Protein AF-0000000079727795 (afdb_homodimer)

Secondary structure (DSSP, 8-state):
--------HHHHHHHHHHHHHHHHHIIIIITHHHHHHHHT--TTPPPPHHHHHHHHHHHHHHHHHHHHHHHHHHHHT-GGGGTSSPPPPHHHHHHHHHHHHIIIIIHHHHHHHHHTT---HHHHHHHHHHHHHHHHHHHHHHHH---/--------HHHHHHHHHHHHHHHHHIIIIITHHHHHHHHT--TTPPPPHHHHHHHHHHHHHHHHHHHHHHHHHHHHT-GGGGTSSPPPPHHHHHHHHHHHHIIIIIHHHHHHHHHTT---HHHHHHHHHHHHHHHHHHHHHHHH---

pLDDT: mean 94.28, std 6.29, range [55.09, 98.81]

Radius of gyration: 19.55 Å; Cα contacts (8 Å, |Δi|>4): 426; chains: 2; bounding box: 43×54×40 Å

Solvent-accessible surface area (backbone atoms only — not comparable to full-atom values): 14904 Å² total; per-residue (Å²): 87,78,66,62,78,66,84,33,65,66,28,35,49,50,24,28,50,48,39,53,52,50,45,51,44,44,58,39,85,73,39,20,66,62,50,37,56,69,70,65,50,62,90,78,64,73,84,54,64,69,56,48,51,53,26,48,51,47,47,51,54,24,34,40,35,28,32,55,45,48,47,53,55,37,42,53,73,33,20,52,26,64,71,64,40,68,64,71,67,43,60,59,43,6,46,50,47,22,50,46,47,33,56,19,52,50,48,27,53,49,43,42,40,38,48,74,67,68,44,53,68,67,50,46,52,54,52,51,51,4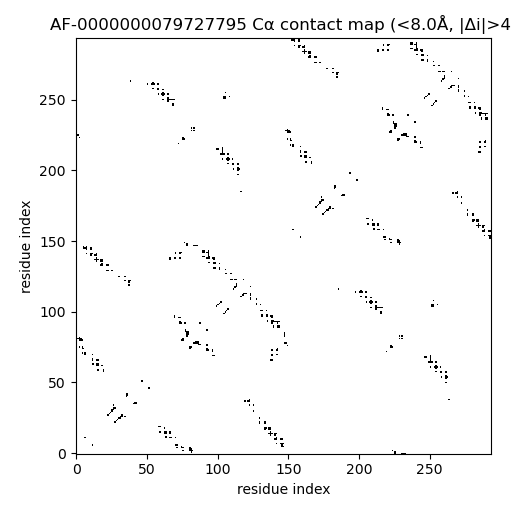8,53,44,54,39,35,34,53,27,24,38,42,36,37,65,43,46,110,87,77,66,61,77,65,80,33,65,65,27,34,49,48,22,28,51,48,38,52,52,50,47,52,45,44,57,39,85,72,38,19,66,62,49,37,56,71,70,64,50,61,89,78,63,72,85,52,66,70,57,49,51,52,26,48,50,48,48,51,54,22,35,41,36,27,33,54,42,47,46,52,54,35,41,53,73,31,19,52,26,63,71,62,39,69,64,72,66,43,59,58,42,6,46,50,46,22,49,47,48,32,56,19,51,48,48,28,54,49,43,43,40,39,47,74,67,67,44,53,69,66,52,45,52,54,52,52,50,49,52,45,55,38,34,35,54,27,23,38,41,36,36,67,44,45,110

Organism: NCBI:txid2484979

InterPro domains:
  IPR013879 Protein of unknown function DUF1761 [PF08570] (10-142)

Nearest PDB structures (foldseek):
  7l16-assembly1_A  TM=2.846E-01  e=4.272E+00  Salmonella enterica subsp. enterica serovar Typhimurium str. LT2
  7q83-assembly2_D  TM=3.013E-01  e=7.905E+00  Saccharomyces cerevisiae S288C
  8fed-assembly1_K  TM=3.492E-01  e=8.758E+00  Mycolicibacterium smegmatis MC2 155
  7l16-assembly1_A  TM=2.795E-01  e=2.340E+00  Salmonella enterica subsp. enterica serovar Typhimurium str. LT2
  8fed-assembly1_K  TM=4.245E-01  e=6.506E+00  Mycolicibacterium smegmatis MC2 155

Sequence (294 aa):
MQPEIHLNYLAILAGVLSNVAIGFLWYGPLFGKMWAAEMGFPQDMKPDQKQMMKSLALMVIGSFLTAYVLAHSVDSWRPSSWKVGADQPSWTYGFFAALFTWIGFYVPLLFGSVSWEGKSWKLFFINAAYYFVSLQAMGMILAHWRAMQPEIHLNYLAILAGVLSNVAIGFLWYGPLFGKMWAAEMGFPQDMKPDQKQMMKSLALMVIGSFLTAYVLAHSVDSWRPSSWKVGADQPSWTYGFFAALFTWIGFYVPLLFGSVSWEGKSWKLFFINAAYYFVSLQAMGMILAHWRA

Structure (mmCIF, N/CA/C/O backbone):
data_AF-0000000079727795-model_v1
#
loop_
_entity.id
_entity.type
_entity.pdbx_description
1 polymer 'DUF1761 domain-containing protein'
#
loop_
_atom_site.group_PDB
_atom_site.id
_atom_site.type_symbol
_atom_site.label_atom_id
_atom_site.label_alt_id
_atom_site.label_comp_id
_atom_site.label_asym_id
_atom_site.label_entity_id
_atom_site.label_seq_id
_atom_site.pdbx_PDB_ins_code
_atom_site.Cartn_x
_atom_site.Cartn_y
_atom_site.Cartn_z
_atom_site.occupancy
_atom_site.B_iso_or_equiv
_atom_site.auth_seq_id
_atom_site.auth_comp_id
_atom_site.auth_asym_id
_atom_site.auth_atom_id
_atom_site.pdbx_PDB_model_num
ATOM 1 N N . MET A 1 1 ? 4.578 20.969 17.016 1 79.75 1 MET A N 1
ATOM 2 C CA . MET A 1 1 ? 3.234 20.531 17.375 1 79.75 1 MET A CA 1
ATOM 3 C C . MET A 1 1 ? 2.836 19.281 16.609 1 79.75 1 MET A C 1
ATOM 5 O O . MET A 1 1 ? 3.324 19.047 15.5 1 79.75 1 MET A O 1
ATOM 9 N N . GLN A 1 2 ? 2.018 18.359 17.266 1 83.12 2 GLN A N 1
ATOM 10 C CA . GLN A 1 2 ? 1.5 17.156 16.609 1 83.12 2 GLN A CA 1
ATOM 11 C C . GLN A 1 2 ? 0.033 17.344 16.234 1 83.12 2 GLN A C 1
ATOM 13 O O . GLN A 1 2 ? -0.713 18.047 16.906 1 83.12 2 GLN A O 1
ATOM 18 N N . PRO A 1 3 ? -0.295 16.797 15.055 1 89.5 3 PRO A N 1
ATOM 19 C CA . PRO A 1 3 ? -1.707 16.875 14.672 1 89.5 3 PRO A CA 1
ATOM 20 C C . PRO A 1 3 ? -2.625 16.141 15.633 1 89.5 3 PRO A C 1
ATOM 22 O O . PRO A 1 3 ? -2.242 15.094 16.188 1 89.5 3 PRO A O 1
ATOM 25 N N . GLU A 1 4 ? -3.822 16.609 15.836 1 89.44 4 GLU A N 1
ATOM 26 C CA . GLU A 1 4 ? -4.844 15.898 16.609 1 89.44 4 GLU A CA 1
ATOM 27 C C . GLU A 1 4 ? -5.602 14.906 15.727 1 89.44 4 GLU A C 1
ATOM 29 O O . GLU A 1 4 ? -6.406 15.305 14.883 1 89.44 4 GLU A O 1
ATOM 34 N N . ILE A 1 5 ? -5.324 13.617 15.883 1 88.94 5 ILE A N 1
ATOM 35 C CA . ILE A 1 5 ? -5.953 12.57 15.086 1 88.94 5 ILE A CA 1
ATOM 36 C C . ILE A 1 5 ? -7.207 12.062 15.797 1 88.94 5 ILE A C 1
ATOM 38 O O . ILE A 1 5 ? -7.137 11.602 16.938 1 88.94 5 ILE A O 1
ATOM 42 N N . HIS A 1 6 ? -8.336 12.203 15.141 1 86.56 6 HIS A N 1
ATOM 43 C CA . HIS A 1 6 ? -9.617 11.711 15.641 1 86.56 6 HIS A CA 1
ATOM 44 C C . HIS A 1 6 ? -9.992 10.383 14.977 1 86.56 6 HIS A C 1
ATOM 46 O O . HIS A 1 6 ? -10.469 10.375 13.844 1 86.56 6 HIS A O 1
ATOM 52 N N . LEU A 1 7 ? -9.75 9.359 15.688 1 90.31 7 LEU A N 1
ATOM 53 C CA . LEU A 1 7 ? -10.109 8.047 15.156 1 90.31 7 LEU A CA 1
ATOM 54 C C . LEU A 1 7 ? -11.516 7.648 15.594 1 90.31 7 LEU A C 1
ATOM 56 O O . LEU A 1 7 ? -11.797 7.582 16.797 1 90.31 7 LEU A O 1
ATOM 60 N N . ASN A 1 8 ? -12.383 7.473 14.656 1 95 8 ASN A N 1
ATOM 61 C CA . ASN A 1 8 ? -13.703 6.906 14.875 1 95 8 ASN A CA 1
ATOM 62 C C . ASN A 1 8 ? -13.734 5.414 14.562 1 95 8 ASN A C 1
ATOM 64 O O . ASN A 1 8 ? -13.789 5.016 13.398 1 95 8 ASN A O 1
ATOM 68 N N . TYR A 1 9 ? -13.82 4.648 15.555 1 95.94 9 TYR A N 1
ATOM 69 C CA . TYR A 1 9 ? -13.695 3.203 15.398 1 95.94 9 TYR A CA 1
ATOM 70 C C . TYR A 1 9 ? -14.938 2.627 14.719 1 95.94 9 TYR A C 1
ATOM 72 O O . TYR A 1 9 ? -14.859 1.579 14.07 1 95.94 9 TYR A O 1
ATOM 80 N N . LEU A 1 10 ? -16.016 3.34 14.844 1 96.88 10 LEU A N 1
ATOM 81 C CA . LEU A 1 10 ? -17.188 2.914 14.102 1 96.88 10 LEU A CA 1
ATOM 82 C C . LEU A 1 10 ? -16.984 3.102 12.602 1 96.88 10 LEU A C 1
ATOM 84 O O . LEU A 1 10 ? -17.422 2.268 11.797 1 96.88 10 LEU A O 1
ATOM 88 N N . ALA A 1 11 ? -16.391 4.242 12.25 1 97.31 11 ALA A N 1
ATOM 89 C CA . ALA A 1 11 ? -16.078 4.48 10.844 1 97.31 11 ALA A CA 1
ATOM 90 C C . ALA A 1 11 ? -15.086 3.451 10.32 1 97.31 11 ALA A C 1
ATOM 92 O O . ALA A 1 11 ? -15.211 2.975 9.188 1 97.31 11 ALA A O 1
ATOM 93 N N . ILE A 1 12 ? -14.125 3.113 11.156 1 98.12 12 ILE A N 1
ATOM 94 C CA . ILE A 1 12 ? -13.141 2.111 10.781 1 98.12 12 ILE A CA 1
ATOM 95 C C . ILE A 1 12 ? -13.828 0.765 10.562 1 98.12 12 ILE A C 1
ATOM 97 O O . ILE A 1 12 ? -13.594 0.101 9.555 1 98.12 12 ILE A O 1
ATOM 101 N N . LEU A 1 13 ? -14.711 0.391 11.469 1 98.19 13 LEU A N 1
ATOM 102 C CA . LEU A 1 13 ? -15.438 -0.864 11.336 1 98.19 13 LEU A CA 1
ATOM 103 C C . LEU A 1 13 ? -16.312 -0.854 10.094 1 98.19 13 LEU A C 1
ATOM 105 O O . LEU A 1 13 ? -16.422 -1.863 9.391 1 98.19 13 LEU A O 1
ATOM 109 N N . ALA A 1 14 ? -16.938 0.253 9.867 1 98.44 14 ALA A N 1
ATOM 110 C CA . ALA A 1 14 ? -17.75 0.382 8.656 1 98.44 14 ALA A CA 1
ATOM 111 C C . ALA A 1 14 ? -16.906 0.224 7.402 1 98.44 14 ALA A C 1
ATOM 113 O O . ALA A 1 14 ? -17.359 -0.347 6.406 1 98.44 14 ALA A O 1
ATOM 114 N N . GLY A 1 15 ? -15.68 0.822 7.461 1 98.31 15 GLY A N 1
ATOM 115 C CA . GLY A 1 15 ? -14.75 0.631 6.355 1 98.31 15 GLY A CA 1
ATOM 116 C C . GLY A 1 15 ? -14.398 -0.824 6.117 1 98.31 15 GLY A C 1
ATOM 117 O O . GLY A 1 15 ? -14.383 -1.287 4.977 1 98.31 15 GLY A O 1
ATOM 118 N N . VAL A 1 16 ? -14.156 -1.521 7.195 1 98.38 16 VAL A N 1
ATOM 119 C CA . VAL A 1 16 ? -13.836 -2.945 7.117 1 98.38 16 VAL A CA 1
ATOM 120 C C . VAL A 1 16 ? -15.016 -3.701 6.504 1 98.38 16 VAL A C 1
ATOM 122 O O . VAL A 1 16 ? -14.828 -4.5 5.582 1 98.38 16 VAL A O 1
ATOM 125 N N . LEU A 1 17 ? -16.203 -3.434 6.973 1 98.31 17 LEU A N 1
ATOM 126 C CA . LEU A 1 17 ? -17.391 -4.102 6.477 1 98.31 17 LEU A CA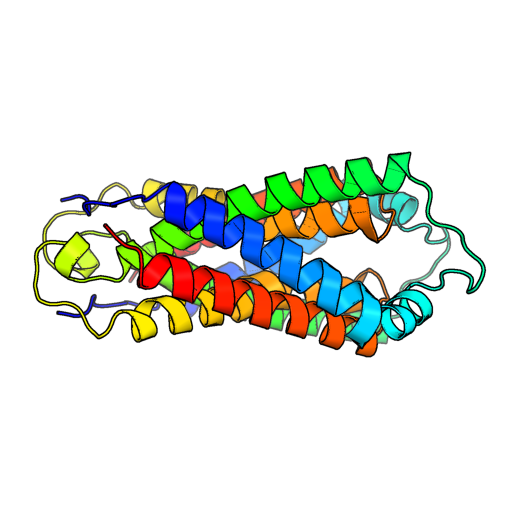 1
ATOM 127 C C . LEU A 1 17 ? -17.609 -3.797 5 1 98.31 17 LEU A C 1
ATOM 129 O O . LEU A 1 17 ? -18.078 -4.66 4.246 1 98.31 17 LEU A O 1
ATOM 133 N N . SER A 1 18 ? -17.375 -2.586 4.641 1 98.44 18 SER A N 1
ATOM 134 C CA . SER A 1 18 ? -17.516 -2.234 3.23 1 98.44 18 SER A CA 1
ATOM 135 C C . SER A 1 18 ? -16.562 -3.047 2.363 1 98.44 18 SER A C 1
ATOM 137 O O . SER A 1 18 ? -16.906 -3.465 1.261 1 98.44 18 SER A O 1
ATOM 139 N N . ASN A 1 19 ? -15.336 -3.182 2.857 1 98.06 19 ASN A N 1
ATOM 140 C CA . ASN A 1 19 ? -14.367 -3.98 2.117 1 98.06 19 ASN A CA 1
ATOM 141 C C . ASN A 1 19 ? -14.836 -5.426 1.956 1 98.06 19 ASN A C 1
ATOM 143 O O . ASN A 1 19 ? -14.688 -6.016 0.884 1 98.06 19 ASN A O 1
ATOM 147 N N . VAL A 1 20 ? -15.383 -6.004 2.979 1 96.75 20 VAL A N 1
ATOM 148 C CA . VAL A 1 20 ? -15.883 -7.375 2.947 1 96.75 20 VAL A CA 1
ATOM 149 C C . VAL A 1 20 ? -17.047 -7.48 1.954 1 96.75 20 VAL A C 1
ATOM 151 O O . VAL A 1 20 ? -17.062 -8.375 1.105 1 96.75 20 VAL A O 1
ATOM 154 N N . ALA A 1 21 ? -17.922 -6.582 2.027 1 98.25 21 ALA A N 1
ATOM 155 C CA . ALA A 1 21 ? -19.078 -6.57 1.137 1 98.25 21 ALA A CA 1
ATOM 156 C C . ALA A 1 21 ? -18.641 -6.43 -0.32 1 98.25 21 ALA A C 1
ATOM 158 O O . ALA A 1 21 ? -19.109 -7.172 -1.187 1 98.25 21 ALA A O 1
ATOM 159 N N . ILE A 1 22 ? -17.781 -5.516 -0.607 1 98.56 22 ILE A N 1
ATOM 160 C CA . ILE A 1 22 ? -17.297 -5.289 -1.967 1 98.56 22 ILE A CA 1
ATOM 161 C C . ILE A 1 22 ? -16.516 -6.512 -2.449 1 98.56 22 ILE A C 1
ATOM 163 O O . ILE A 1 22 ? -16.625 -6.898 -3.617 1 98.56 22 ILE A O 1
ATOM 167 N N . GLY A 1 23 ? -15.766 -7.102 -1.545 1 97.12 23 GLY A N 1
ATOM 168 C CA . GLY A 1 23 ? -15.062 -8.32 -1.897 1 97.12 23 GLY A CA 1
ATOM 169 C C . GLY A 1 23 ? -15.992 -9.445 -2.32 1 97.12 23 GLY A C 1
ATOM 170 O O . GLY A 1 23 ? -15.75 -10.109 -3.328 1 97.12 23 GLY A O 1
ATOM 171 N N . PHE A 1 24 ? -17.016 -9.633 -1.577 1 95.56 24 PHE A N 1
ATOM 172 C CA . PHE A 1 24 ? -18 -10.664 -1.879 1 95.56 24 PHE A CA 1
ATOM 173 C C . PHE A 1 24 ? -18.656 -10.414 -3.234 1 95.56 24 PHE A C 1
ATOM 175 O O . PHE A 1 24 ? -18.828 -11.344 -4.031 1 95.56 24 PHE A O 1
ATOM 182 N N . LEU A 1 25 ? -18.969 -9.242 -3.5 1 97.94 25 LEU A N 1
ATOM 183 C CA . LEU A 1 25 ? -19.641 -8.906 -4.758 1 97.94 25 LEU A CA 1
ATOM 184 C C . LEU A 1 25 ? -18.656 -8.984 -5.926 1 97.94 25 LEU A C 1
ATOM 186 O O . LEU A 1 25 ? -19 -9.5 -6.988 1 97.94 25 LEU A O 1
ATOM 190 N N . TRP A 1 26 ? -17.469 -8.523 -5.742 1 97.81 26 TRP A N 1
ATOM 191 C CA . TRP A 1 26 ? -16.469 -8.422 -6.801 1 97.81 26 TRP A CA 1
ATOM 192 C C . TRP A 1 26 ? -15.969 -9.797 -7.215 1 97.81 26 TRP A C 1
ATOM 194 O O . TRP A 1 26 ? -15.93 -10.117 -8.406 1 97.81 26 TRP A O 1
ATOM 204 N N . TYR A 1 27 ? -15.656 -10.625 -6.254 1 95 27 TYR A N 1
ATOM 205 C CA . TYR A 1 27 ? -15.047 -11.922 -6.527 1 95 27 TYR A CA 1
ATOM 206 C C . TYR A 1 27 ? -16.094 -13.039 -6.469 1 95 27 TYR A C 1
ATOM 208 O O . TYR A 1 27 ? -15.742 -14.219 -6.465 1 95 27 TYR A O 1
ATOM 216 N N . GLY A 1 28 ? -17.297 -12.648 -6.316 1 94.31 28 GLY A N 1
ATOM 217 C CA . GLY A 1 28 ? -18.422 -13.555 -6.461 1 94.31 28 GLY A CA 1
ATOM 218 C C . GLY A 1 28 ? -19.172 -13.367 -7.77 1 94.31 28 GLY A C 1
ATOM 219 O O . GLY A 1 28 ? -18.656 -13.719 -8.836 1 94.31 28 GLY A O 1
ATOM 220 N N . PRO A 1 29 ? -20.25 -12.68 -7.73 1 96.25 29 PRO A N 1
ATOM 221 C CA . PRO A 1 29 ? -21.125 -12.609 -8.906 1 96.25 29 PRO A CA 1
ATOM 222 C C . PRO A 1 29 ? -20.547 -11.75 -10.023 1 96.25 29 PRO A C 1
ATOM 224 O O . PRO A 1 29 ? -20.859 -11.969 -11.195 1 96.25 29 PRO A O 1
ATOM 227 N N . LEU A 1 30 ? -19.734 -10.781 -9.812 1 97.31 30 LEU A N 1
ATOM 228 C CA . LEU A 1 30 ? -19.312 -9.844 -10.852 1 97.31 30 LEU A CA 1
ATOM 229 C C . LEU A 1 30 ? -18.109 -10.398 -11.617 1 97.31 30 LEU A C 1
ATOM 231 O O . LEU A 1 30 ? -18.172 -10.539 -12.844 1 97.31 30 LEU A O 1
ATOM 235 N N . PHE A 1 31 ? -17 -10.742 -10.859 1 97.31 31 PHE A N 1
ATOM 236 C CA . PHE A 1 31 ? -15.758 -11.109 -11.555 1 97.31 31 PHE A CA 1
ATOM 237 C C . PHE A 1 31 ? -15.195 -12.406 -11 1 97.31 31 PHE A C 1
ATOM 239 O O . PHE A 1 31 ? -14.055 -12.766 -11.273 1 97.31 31 PHE A O 1
ATOM 246 N N . GLY A 1 32 ? -15.977 -13.094 -10.258 1 93.88 32 GLY A N 1
ATOM 247 C CA . GLY A 1 32 ? -15.516 -14.32 -9.617 1 93.88 32 GLY A CA 1
ATOM 248 C C . GLY A 1 32 ? -15.062 -15.375 -10.609 1 93.88 32 GLY A C 1
ATOM 249 O O . GLY A 1 32 ? -13.984 -15.961 -10.445 1 93.88 32 GLY A O 1
ATOM 250 N N . LYS A 1 33 ? -15.836 -15.609 -11.57 1 93.69 33 LYS A N 1
ATOM 251 C CA . LYS A 1 33 ? -15.516 -16.625 -12.578 1 93.69 33 LYS A CA 1
ATOM 252 C C . LYS A 1 33 ? -14.266 -16.25 -13.359 1 93.69 33 LYS A C 1
ATOM 254 O O . LYS A 1 33 ? -13.391 -17.078 -13.586 1 93.69 33 LYS A O 1
ATOM 259 N N . MET A 1 34 ? -14.195 -15.023 -13.758 1 95.38 34 MET A N 1
ATOM 260 C CA . MET A 1 34 ? -13.023 -14.539 -14.492 1 95.38 34 MET A CA 1
ATOM 261 C C . MET A 1 34 ? -11.766 -14.641 -13.641 1 95.38 34 MET A C 1
ATOM 263 O O . MET A 1 34 ? -10.711 -15.055 -14.133 1 95.38 34 MET A O 1
ATOM 267 N N . TRP A 1 35 ? -11.852 -14.281 -12.438 1 95.38 35 TRP A N 1
ATOM 268 C CA . TRP A 1 35 ? -10.742 -14.352 -11.5 1 95.38 35 TRP A CA 1
ATOM 269 C C . TRP A 1 35 ? -10.273 -15.789 -11.312 1 95.38 35 TRP A C 1
ATOM 271 O O . TRP A 1 35 ? -9.078 -16.078 -11.375 1 95.38 35 TRP A O 1
ATOM 281 N N . ALA A 1 36 ? -11.219 -16.672 -11.109 1 93.31 36 ALA A N 1
ATOM 282 C CA . ALA A 1 36 ? -10.898 -18.078 -10.906 1 93.31 36 ALA A CA 1
ATOM 283 C C . ALA A 1 36 ? -10.195 -18.656 -12.133 1 93.31 36 ALA A C 1
ATOM 285 O O . ALA A 1 36 ? -9.258 -19.453 -12.008 1 93.31 36 ALA A O 1
ATOM 286 N N . ALA A 1 37 ? -10.695 -18.297 -13.25 1 94.06 37 ALA A N 1
ATOM 287 C CA . ALA A 1 37 ? -10.086 -18.766 -14.492 1 94.06 37 ALA A CA 1
ATOM 288 C C . ALA A 1 37 ? -8.633 -18.312 -14.609 1 94.06 37 ALA A C 1
ATOM 290 O O . ALA A 1 37 ? -7.758 -19.094 -14.984 1 94.06 37 ALA A O 1
ATOM 291 N N . GLU A 1 38 ? -8.375 -17.062 -14.234 1 94.25 38 GLU A N 1
ATOM 292 C CA . GLU A 1 38 ? -7.023 -16.516 -14.305 1 94.25 38 GLU A CA 1
ATOM 293 C C . GLU A 1 38 ? -6.117 -17.156 -13.25 1 94.25 38 GLU A C 1
ATOM 295 O O . GLU A 1 38 ? -4.902 -17.25 -13.445 1 94.25 38 GLU A O 1
ATOM 300 N N . MET A 1 39 ? -6.684 -17.641 -12.164 1 92.31 39 MET A N 1
ATOM 301 C CA . MET A 1 39 ? -5.922 -18.281 -11.094 1 92.31 39 MET A CA 1
ATOM 302 C C . MET A 1 39 ? -5.625 -19.734 -11.43 1 92.31 39 MET A C 1
ATOM 304 O O . MET A 1 39 ? -4.836 -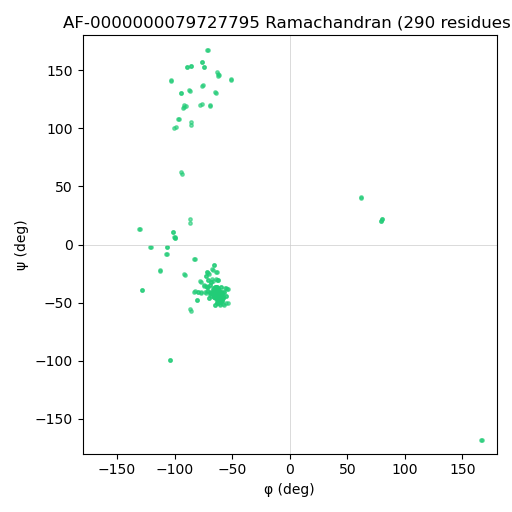20.391 -10.75 1 92.31 39 MET A O 1
ATOM 308 N N . GLY A 1 40 ? -6.316 -20.203 -12.469 1 90.44 40 GLY A N 1
ATOM 309 C CA . GLY A 1 40 ? -6.129 -21.578 -12.891 1 90.44 40 GLY A CA 1
ATOM 310 C C . GLY A 1 40 ? -6.883 -22.578 -12.023 1 90.44 40 GLY A C 1
ATOM 311 O O . GLY A 1 40 ? -6.496 -23.75 -11.938 1 90.44 40 GLY A O 1
ATOM 312 N N . PHE A 1 41 ? -7.863 -22.109 -11.336 1 87.75 41 PHE A N 1
ATOM 313 C CA . PHE A 1 41 ? -8.672 -23.016 -10.516 1 87.75 41 PHE A CA 1
ATOM 314 C C . PHE A 1 41 ? -9.625 -23.828 -11.391 1 87.75 41 PHE A C 1
ATOM 316 O O . PHE A 1 41 ? -10.188 -23.312 -12.352 1 87.75 41 PHE A O 1
ATOM 323 N N . PRO A 1 42 ? -9.648 -25.031 -11.039 1 84.81 42 PRO A N 1
ATOM 324 C CA . PRO A 1 42 ? -10.617 -25.828 -11.797 1 84.81 42 PRO A CA 1
ATOM 325 C C . PRO A 1 42 ? -12.055 -25.344 -11.625 1 84.81 42 PRO A C 1
ATOM 327 O O . PRO A 1 42 ? -12.422 -24.859 -10.555 1 84.81 42 PRO A O 1
ATOM 330 N N . GLN A 1 43 ? -12.828 -25.469 -12.703 1 77.5 43 GLN A N 1
ATOM 331 C CA . GLN A 1 43 ? -14.195 -24.984 -12.711 1 77.5 43 GLN A CA 1
ATOM 332 C C . GLN A 1 43 ? -15.055 -25.734 -11.703 1 77.5 43 GLN A C 1
ATOM 334 O O . GLN A 1 43 ? -16.016 -25.188 -11.156 1 77.5 43 GLN A O 1
ATOM 339 N N . ASP A 1 44 ? -14.656 -26.844 -11.398 1 78.5 44 ASP A N 1
ATOM 340 C CA . ASP A 1 44 ? -15.461 -27.688 -10.516 1 78.5 44 ASP A CA 1
ATOM 341 C C . ASP A 1 44 ? -14.914 -27.672 -9.094 1 78.5 44 ASP A C 1
ATOM 343 O O . ASP A 1 44 ? -15.367 -28.438 -8.242 1 78.5 44 ASP A O 1
ATOM 347 N N . MET A 1 45 ? -14.078 -26.844 -8.898 1 73.88 45 MET A N 1
ATOM 348 C CA . MET A 1 45 ? -13.5 -26.797 -7.562 1 73.88 45 MET A CA 1
ATOM 349 C C . MET A 1 45 ? -14.516 -26.297 -6.543 1 73.88 45 MET A C 1
ATOM 351 O O . MET A 1 45 ? -15.227 -25.328 -6.793 1 73.88 45 MET A O 1
ATOM 355 N N . LYS A 1 46 ? -14.797 -27.172 -5.555 1 73.25 46 LYS A N 1
ATOM 356 C CA . LYS A 1 46 ? -15.68 -26.781 -4.465 1 73.25 46 LYS A CA 1
ATOM 357 C C . LYS A 1 46 ? -14.906 -26.078 -3.348 1 73.25 46 LYS A C 1
ATOM 359 O O . LYS A 1 46 ? -13.844 -26.547 -2.941 1 73.25 46 LYS A O 1
ATOM 364 N N . PRO A 1 47 ? -15.508 -24.984 -2.99 1 73.38 47 PRO A N 1
ATOM 365 C CA . PRO A 1 47 ? -14.828 -24.234 -1.929 1 73.38 47 PRO A CA 1
ATOM 366 C C . PRO A 1 47 ? -14.766 -25.016 -0.614 1 73.38 47 PRO A C 1
ATOM 368 O O . PRO A 1 47 ? -15.734 -25.672 -0.23 1 73.38 47 PRO A O 1
ATOM 371 N N . ASP A 1 48 ? -13.57 -25.094 -0.03 1 83.12 48 ASP A N 1
ATOM 372 C CA . ASP A 1 48 ? -13.391 -25.641 1.315 1 83.12 48 ASP A CA 1
ATOM 373 C C . ASP A 1 48 ? -13.812 -24.609 2.373 1 83.12 48 ASP A C 1
ATOM 375 O O . ASP A 1 48 ? -13.234 -23.531 2.459 1 83.12 48 ASP A O 1
ATOM 379 N N . GLN A 1 49 ? -14.781 -24.984 3.16 1 84.75 49 GLN A N 1
ATOM 380 C CA . GLN A 1 49 ? -15.367 -24.047 4.113 1 84.75 49 GLN A CA 1
ATOM 381 C C . GLN A 1 49 ? -14.32 -23.562 5.121 1 84.75 49 GLN A C 1
ATOM 383 O O . GLN A 1 49 ? -14.297 -22.391 5.48 1 84.75 49 GLN A O 1
ATOM 388 N N . LYS A 1 50 ? -13.602 -24.453 5.645 1 89.38 50 LYS A N 1
ATOM 389 C CA . LYS A 1 50 ? -12.578 -24.094 6.617 1 89.38 50 LYS A CA 1
ATOM 390 C C . LYS A 1 50 ? -11.578 -23.109 6.02 1 89.38 50 LYS A C 1
ATOM 392 O O . LYS A 1 50 ? -11.211 -22.125 6.664 1 89.38 50 LYS A O 1
ATOM 397 N N . GLN A 1 51 ? -11.156 -23.391 4.836 1 87.25 51 GLN A N 1
ATOM 398 C CA . GLN A 1 51 ? -10.227 -22.516 4.152 1 87.25 51 GLN A CA 1
ATOM 399 C C . GLN A 1 51 ? -10.852 -21.141 3.9 1 87.25 51 GLN A C 1
ATOM 401 O O . GLN A 1 51 ? -10.188 -20.109 4.035 1 87.25 51 GLN A O 1
ATOM 406 N N . MET A 1 52 ? -12.094 -21.172 3.584 1 89 52 MET A N 1
ATOM 407 C CA . MET A 1 52 ? -12.797 -19.922 3.309 1 89 52 MET A CA 1
ATOM 408 C C . MET A 1 52 ? -12.891 -19.062 4.562 1 89 52 MET A C 1
ATOM 410 O O . MET A 1 52 ? -12.68 -17.844 4.504 1 89 52 MET A O 1
ATOM 414 N N . MET A 1 53 ? -13.203 -19.672 5.676 1 91.88 53 MET A N 1
ATO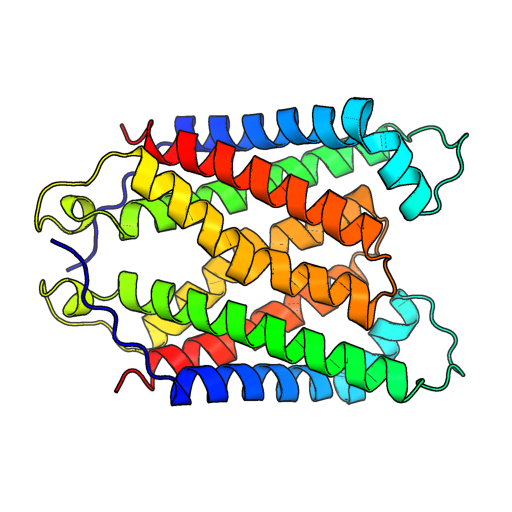M 415 C CA . MET A 1 53 ? -13.312 -18.922 6.93 1 91.88 53 MET A CA 1
ATOM 416 C C . MET A 1 53 ? -11.961 -18.328 7.32 1 91.88 53 MET A C 1
ATOM 418 O O . MET A 1 53 ? -11.906 -17.188 7.809 1 91.88 53 MET A O 1
ATOM 422 N N . LYS A 1 54 ? -10.961 -19.078 7.152 1 92.75 54 LYS A N 1
ATOM 423 C CA . LYS A 1 54 ? -9.617 -18.562 7.43 1 92.75 54 LYS A CA 1
ATOM 424 C C . LYS A 1 54 ? -9.289 -17.375 6.535 1 92.75 54 LYS A C 1
ATOM 426 O O . LYS A 1 54 ? -8.703 -16.391 6.996 1 92.75 54 LYS A O 1
ATOM 431 N N . SER A 1 55 ? -9.648 -17.562 5.273 1 93.75 55 SER A N 1
ATOM 432 C CA . SER A 1 55 ? -9.398 -16.484 4.32 1 93.75 55 SER A CA 1
ATOM 433 C C . SER A 1 55 ? -10.172 -15.219 4.691 1 93.75 55 SER A C 1
ATOM 435 O O . SER A 1 55 ? -9.633 -14.109 4.617 1 93.75 55 SER A O 1
ATOM 437 N N . LEU A 1 56 ? -11.383 -15.43 5.164 1 94.06 56 LEU A N 1
ATOM 438 C CA . LEU A 1 56 ? -12.203 -14.297 5.582 1 94.06 56 LEU A CA 1
ATOM 439 C C . LEU A 1 56 ? -11.609 -13.617 6.809 1 94.06 56 LEU A C 1
ATOM 441 O O . LEU A 1 56 ? -11.586 -12.391 6.895 1 94.06 56 LEU A O 1
ATOM 445 N N . ALA A 1 57 ? -11.156 -14.352 7.684 1 96.56 57 ALA A N 1
ATOM 446 C CA . ALA A 1 57 ? -10.555 -13.797 8.891 1 96.56 57 ALA A CA 1
ATOM 447 C C . ALA A 1 57 ? -9.344 -12.93 8.555 1 96.56 57 ALA A C 1
ATOM 449 O O . ALA A 1 57 ? -9.203 -11.82 9.07 1 96.56 57 ALA A O 1
ATOM 450 N N . LEU A 1 58 ? -8.484 -13.43 7.715 1 97.19 58 LEU A N 1
ATOM 451 C CA . LEU A 1 58 ? -7.301 -12.68 7.309 1 97.19 58 LEU A CA 1
ATOM 452 C C . LEU A 1 58 ? -7.695 -11.414 6.559 1 97.19 58 LEU A C 1
ATOM 454 O O . LEU A 1 58 ? -7.039 -10.375 6.699 1 97.19 58 LEU A O 1
ATOM 458 N N . MET A 1 59 ? -8.703 -11.594 5.797 1 96.81 59 MET A N 1
ATOM 459 C CA . MET A 1 59 ? -9.203 -10.438 5.066 1 96.81 59 MET A CA 1
ATOM 460 C C . MET A 1 59 ? -9.695 -9.359 6.031 1 96.81 59 MET A C 1
ATOM 462 O O . MET A 1 59 ? -9.414 -8.172 5.836 1 96.81 59 MET A O 1
ATOM 466 N N . VAL A 1 60 ? -10.391 -9.75 7.02 1 98 60 VAL A N 1
ATOM 467 C CA . VAL A 1 60 ? -10.93 -8.805 8 1 98 60 VAL A CA 1
ATOM 468 C C . VAL A 1 60 ? -9.781 -8.148 8.766 1 98 60 VAL A C 1
ATOM 470 O O . VAL A 1 60 ? -9.766 -6.934 8.953 1 98 60 VAL A O 1
ATOM 473 N N . ILE A 1 61 ? -8.844 -8.93 9.18 1 98.5 61 ILE A N 1
ATOM 474 C CA . ILE A 1 61 ? -7.684 -8.398 9.883 1 98.5 61 ILE A CA 1
ATOM 475 C C . ILE A 1 61 ? -6.945 -7.406 8.984 1 98.5 61 ILE A C 1
ATOM 477 O O . ILE A 1 61 ? -6.613 -6.297 9.414 1 98.5 61 ILE A O 1
ATOM 481 N N . GLY A 1 62 ? -6.703 -7.812 7.777 1 98.56 62 GLY A N 1
ATOM 482 C CA . GLY A 1 62 ? -6.035 -6.934 6.832 1 98.56 62 GLY A CA 1
ATOM 483 C C . GLY A 1 62 ? -6.797 -5.645 6.574 1 98.56 62 GLY A C 1
ATOM 484 O O . GLY A 1 62 ? -6.199 -4.57 6.5 1 98.56 62 GLY A O 1
ATOM 485 N N . SER A 1 63 ? -8.07 -5.773 6.426 1 98.5 63 SER A N 1
ATOM 486 C CA . SER A 1 63 ? -8.898 -4.602 6.168 1 98.5 63 SER A CA 1
ATOM 487 C C . SER A 1 63 ? -8.891 -3.646 7.359 1 98.5 63 SER A C 1
ATOM 489 O O . SER A 1 63 ? -8.961 -2.428 7.184 1 98.5 63 SER A O 1
ATOM 491 N N . PHE A 1 64 ? -8.859 -4.168 8.516 1 98.69 64 PHE A N 1
ATOM 492 C CA . PHE A 1 64 ? -8.773 -3.324 9.695 1 98.69 64 PHE A CA 1
ATOM 493 C C . PHE A 1 64 ? -7.477 -2.525 9.695 1 98.69 64 PHE A C 1
ATOM 495 O O . PHE A 1 64 ? -7.48 -1.325 9.977 1 98.69 64 PHE A O 1
ATOM 502 N N . LEU A 1 65 ? -6.387 -3.223 9.461 1 98.75 65 LEU A N 1
ATOM 503 C CA . LEU A 1 65 ? -5.102 -2.539 9.391 1 98.75 65 LEU A CA 1
ATOM 504 C C . LEU A 1 65 ? -5.141 -1.425 8.352 1 98.75 65 LEU A C 1
ATOM 506 O O . LEU A 1 65 ? -4.691 -0.306 8.617 1 98.75 65 LEU A O 1
ATOM 510 N N . THR A 1 66 ? -5.703 -1.729 7.203 1 98.81 66 THR A N 1
ATOM 511 C CA . THR A 1 66 ? -5.801 -0.751 6.125 1 98.81 66 THR A CA 1
ATOM 512 C C . THR A 1 66 ? -6.66 0.437 6.547 1 98.81 66 THR A C 1
ATOM 514 O O . THR A 1 66 ? -6.262 1.591 6.375 1 98.81 66 THR A O 1
ATOM 517 N N . ALA A 1 67 ? -7.762 0.155 7.113 1 98.62 67 ALA A N 1
ATOM 518 C CA . ALA A 1 67 ? -8.664 1.221 7.535 1 98.62 67 ALA A CA 1
ATOM 519 C C . ALA A 1 67 ? -8.023 2.094 8.609 1 98.62 67 ALA A C 1
ATOM 521 O O . ALA A 1 67 ? -8.172 3.318 8.594 1 98.62 67 ALA A O 1
ATOM 522 N N . TYR A 1 68 ? -7.355 1.452 9.508 1 98.06 68 TYR A N 1
ATOM 523 C CA . TYR A 1 68 ? -6.711 2.156 10.609 1 98.06 68 TYR A CA 1
ATOM 524 C C . TYR A 1 68 ? -5.664 3.135 10.094 1 98.06 68 TYR A C 1
ATOM 526 O O . TYR A 1 68 ? -5.656 4.309 10.477 1 98.06 68 TYR A O 1
ATOM 534 N N . VAL A 1 69 ? -4.84 2.682 9.266 1 98 69 VAL A N 1
ATOM 535 C CA . VAL A 1 69 ? -3.764 3.514 8.734 1 98 69 VAL A CA 1
ATOM 536 C C . VAL A 1 69 ? -4.34 4.559 7.781 1 98 69 VAL A C 1
ATOM 538 O O . VAL A 1 69 ? -3.898 5.711 7.773 1 98 69 VAL A O 1
ATOM 541 N N . LEU A 1 70 ? -5.297 4.188 6.98 1 98 70 LEU A N 1
ATOM 542 C CA . LEU A 1 70 ? -5.914 5.117 6.043 1 98 70 LEU A CA 1
ATOM 543 C C . LEU A 1 70 ? -6.605 6.254 6.785 1 98 70 LEU A C 1
ATOM 545 O O . LEU A 1 70 ? -6.566 7.406 6.34 1 98 70 LEU A O 1
ATOM 549 N N . ALA A 1 71 ? -7.227 5.965 7.891 1 97.31 71 ALA A N 1
ATOM 550 C CA . ALA A 1 71 ? -7.859 6.996 8.711 1 97.31 71 ALA A CA 1
ATOM 551 C C . ALA A 1 71 ? -6.844 8.039 9.156 1 97.31 71 ALA A C 1
ATOM 553 O O . ALA A 1 71 ? -7.117 9.242 9.117 1 97.31 71 ALA A O 1
ATOM 554 N N . HIS A 1 72 ? -5.688 7.531 9.531 1 95.62 72 HIS A N 1
ATOM 555 C CA . HIS A 1 72 ? -4.625 8.445 9.938 1 95.62 72 HIS A CA 1
ATOM 556 C C . HIS A 1 72 ? -4.145 9.289 8.766 1 95.62 72 HIS A C 1
ATOM 558 O O . HIS A 1 72 ? -3.875 10.484 8.922 1 95.62 72 HIS A O 1
ATOM 564 N N . SER A 1 73 ? -4.059 8.695 7.656 1 94.62 73 SER A N 1
ATOM 565 C CA . SER A 1 73 ? -3.625 9.406 6.453 1 94.62 73 SER A CA 1
ATOM 566 C C . SER A 1 73 ? -4.625 10.484 6.062 1 94.62 73 SER A C 1
ATOM 568 O O . SER A 1 73 ? -4.238 11.609 5.727 1 94.62 73 SER A O 1
ATOM 570 N N . VAL A 1 74 ? -5.863 10.172 6.133 1 95.19 74 VAL A N 1
ATOM 571 C CA . VAL A 1 74 ? -6.922 11.117 5.785 1 95.19 74 VAL A CA 1
ATOM 572 C C . VAL A 1 74 ? -6.875 12.32 6.719 1 95.19 74 VAL A C 1
ATOM 574 O O . VAL A 1 74 ? -6.941 13.469 6.27 1 95.19 74 VAL A O 1
ATOM 577 N N . ASP A 1 75 ? -6.656 12.133 7.953 1 93.62 75 ASP A N 1
ATOM 578 C CA . ASP A 1 75 ? -6.699 13.203 8.938 1 93.62 75 ASP A CA 1
ATOM 579 C C . ASP A 1 75 ? -5.434 14.055 8.875 1 93.62 75 ASP A C 1
ATOM 581 O O . ASP A 1 75 ? -5.477 15.266 9.125 1 93.62 75 ASP A O 1
ATOM 585 N N . SER A 1 76 ? -4.348 13.438 8.531 1 92.25 76 SER A N 1
ATOM 586 C CA . SER A 1 76 ? -3.088 14.172 8.516 1 92.25 76 SER A CA 1
ATOM 587 C C . SER A 1 76 ? -3.094 15.258 7.441 1 92.25 76 SER A C 1
ATOM 589 O O . SER A 1 76 ? -2.299 16.203 7.496 1 92.25 76 SER A O 1
ATOM 591 N N . TRP A 1 77 ? -3.977 15.18 6.508 1 93.44 77 TRP A N 1
ATOM 592 C CA . TRP A 1 77 ? -4.008 16.141 5.406 1 93.44 77 TRP A CA 1
ATOM 593 C C . TRP A 1 77 ? -5.078 17.203 5.637 1 93.44 77 TRP A C 1
ATOM 595 O O . TRP A 1 77 ? -5.316 18.047 4.773 1 93.44 77 TRP A O 1
ATOM 605 N N . ARG A 1 78 ? -5.676 17.188 6.766 1 93.75 78 ARG A N 1
ATOM 606 C CA . ARG A 1 78 ? -6.707 18.156 7.105 1 93.75 78 ARG A CA 1
ATOM 607 C C . ARG A 1 78 ? -6.113 19.328 7.875 1 93.75 78 ARG A C 1
ATOM 609 O O . ARG A 1 78 ? -5.496 19.156 8.922 1 93.75 78 ARG A O 1
ATOM 616 N N . PRO A 1 79 ? -6.41 20.531 7.457 1 94.62 79 PRO A N 1
ATOM 617 C CA . PRO A 1 79 ? -5.945 21.703 8.211 1 94.62 79 PRO A CA 1
ATOM 618 C C . PRO A 1 79 ? -6.465 21.719 9.648 1 94.62 79 PRO A C 1
ATOM 620 O O . PRO A 1 79 ? -5.742 22.125 10.555 1 94.62 79 PRO A O 1
ATOM 623 N N . SER A 1 80 ? -7.656 21.281 9.828 1 93.19 80 SER A N 1
ATOM 624 C CA . SER A 1 80 ? -8.258 21.312 11.156 1 93.19 80 SER A CA 1
ATOM 625 C C . SER A 1 80 ? -7.492 20.406 12.117 1 93.19 80 SER A C 1
ATOM 627 O O . SER A 1 80 ? -7.438 20.656 13.32 1 93.19 80 SER A O 1
ATOM 629 N N . SER A 1 81 ? -6.883 19.328 11.609 1 93.56 81 SER A N 1
ATOM 630 C CA . SER A 1 81 ? -6.098 18.422 12.445 1 93.56 81 SER A CA 1
ATOM 631 C C . SER A 1 81 ? -4.836 19.109 12.961 1 93.56 81 SER A C 1
ATOM 633 O O . SER A 1 81 ? -4.277 18.703 13.984 1 93.56 81 SER A O 1
ATOM 635 N N . TRP A 1 82 ? -4.395 20.203 12.266 1 93.88 82 TRP A N 1
ATOM 636 C CA . TRP A 1 82 ? -3.193 20.953 12.617 1 93.88 82 TRP A CA 1
ATOM 637 C C . TRP A 1 82 ? -3.553 22.297 13.25 1 93.88 82 TRP A C 1
ATOM 639 O O . TRP A 1 82 ? -2.672 23.109 13.539 1 93.88 82 TRP A O 1
ATOM 649 N N . LYS A 1 83 ? -4.898 22.578 13.328 1 93 83 LYS A N 1
ATOM 650 C CA . LYS A 1 83 ? -5.43 23.797 13.93 1 93 83 LYS A CA 1
ATOM 651 C C . LYS A 1 83 ? -4.953 25.031 13.164 1 93 83 LYS A C 1
ATOM 653 O O . LYS A 1 83 ? -4.582 26.031 13.773 1 93 83 LYS A O 1
ATOM 658 N N . VAL A 1 84 ? -4.93 24.938 11.859 1 93.38 84 VAL A N 1
ATOM 659 C CA . VAL A 1 84 ? -4.371 26.047 11.102 1 93.38 84 VAL A CA 1
ATOM 660 C C . VAL A 1 84 ? -5.422 26.594 10.141 1 93.38 84 VAL A C 1
ATOM 662 O O . VAL A 1 84 ? -5.164 27.547 9.406 1 93.38 84 VAL A O 1
ATOM 665 N N . GLY A 1 85 ? -6.574 25.969 10.125 1 91.31 85 GLY A N 1
ATOM 666 C CA . GLY A 1 85 ? -7.578 26.516 9.219 1 91.31 85 GLY A CA 1
ATOM 667 C C . GLY A 1 85 ? -8.758 25.578 9.016 1 91.31 85 GLY A C 1
ATOM 668 O O . GLY A 1 85 ? -8.883 24.562 9.711 1 91.31 85 GLY A O 1
ATOM 669 N N . ALA A 1 86 ? -9.547 25.969 7.996 1 93.19 86 ALA A N 1
ATOM 670 C CA . ALA A 1 86 ? -10.766 25.219 7.684 1 93.19 86 ALA A CA 1
ATOM 671 C C . ALA A 1 86 ? -10.477 24.094 6.688 1 93.19 86 ALA A C 1
ATOM 673 O O . ALA A 1 86 ? -9.609 24.234 5.824 1 93.19 86 ALA A O 1
ATOM 674 N N . ASP A 1 87 ? -11.297 23.109 6.793 1 93.69 87 ASP A N 1
ATOM 675 C CA . ASP A 1 87 ? -11.141 21.953 5.918 1 93.69 87 ASP A CA 1
ATOM 676 C C . ASP A 1 87 ? -11.852 22.172 4.586 1 93.69 87 ASP A C 1
ATOM 678 O O . ASP A 1 87 ? -12.82 22.922 4.512 1 93.69 87 ASP 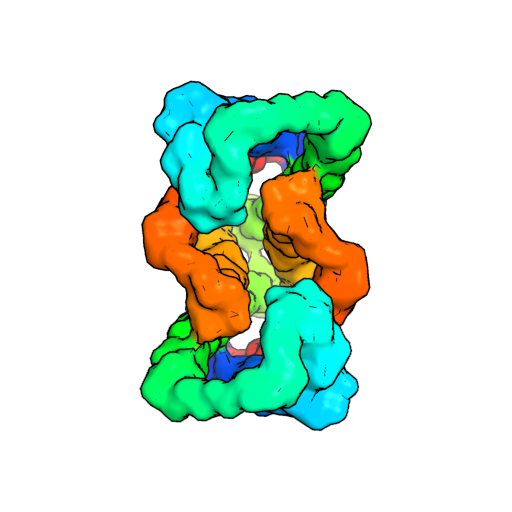A O 1
ATOM 682 N N . GLN A 1 88 ? -11.305 21.438 3.547 1 94.19 88 GLN A N 1
ATOM 683 C CA . GLN A 1 88 ? -12.078 21.203 2.33 1 94.19 88 GLN A CA 1
ATOM 684 C C . GLN A 1 88 ? -13.211 20.219 2.584 1 94.19 88 GLN A C 1
ATOM 686 O O . GLN A 1 88 ? -13.289 19.609 3.654 1 94.19 88 GLN A O 1
ATOM 691 N N . PRO A 1 89 ? -14.109 20.188 1.548 1 95.5 89 PRO A N 1
ATOM 692 C CA . PRO A 1 89 ? -15.133 19.156 1.701 1 95.5 89 PRO A CA 1
ATOM 693 C C . PRO A 1 89 ? -14.531 17.781 1.997 1 95.5 89 PRO A C 1
ATOM 695 O O . PRO A 1 89 ? -13.484 17.422 1.447 1 95.5 89 PRO A O 1
ATOM 698 N N . SER A 1 90 ? -15.242 17.062 2.857 1 94.56 90 SER A N 1
ATOM 699 C CA . SER A 1 90 ? -14.727 15.805 3.373 1 94.56 90 SER A CA 1
ATOM 700 C C . SER A 1 90 ? -14.383 14.844 2.24 1 94.56 90 SER A C 1
ATOM 702 O O . SER A 1 90 ? -13.398 14.102 2.322 1 94.56 90 SER A O 1
ATOM 704 N N . TRP A 1 91 ? -15.195 14.867 1.222 1 94.81 91 TRP A N 1
ATOM 705 C CA . TRP A 1 91 ? -15.008 13.891 0.159 1 94.81 91 TRP A CA 1
ATOM 706 C C . TRP A 1 91 ? -13.648 14.062 -0.512 1 94.81 91 TRP A C 1
ATOM 708 O O . TRP A 1 91 ? -13.07 13.094 -1.016 1 94.81 91 TRP A O 1
ATOM 718 N N . THR A 1 92 ? -13.125 15.242 -0.571 1 96.5 92 THR A N 1
ATOM 719 C CA . THR A 1 92 ? -11.836 15.5 -1.197 1 96.5 92 THR A CA 1
ATOM 720 C C . THR A 1 92 ? -10.727 14.727 -0.492 1 96.5 92 THR A C 1
ATOM 722 O O . THR A 1 92 ? -9.867 14.125 -1.145 1 96.5 92 THR A O 1
ATOM 725 N N . TYR A 1 93 ? -10.789 14.727 0.837 1 96.12 93 TYR A N 1
ATOM 726 C CA . TYR A 1 93 ? -9.75 14.055 1.606 1 96.12 93 TYR A CA 1
ATOM 727 C C . TYR A 1 93 ? -9.844 12.539 1.439 1 96.12 93 TYR A C 1
ATOM 729 O O . TYR A 1 93 ? -8.82 11.859 1.301 1 96.12 93 TYR A O 1
ATOM 737 N N . GLY A 1 94 ? -11.062 12.047 1.445 1 97.06 94 GLY A N 1
ATOM 738 C CA . GLY A 1 94 ? -11.242 10.617 1.252 1 97.06 94 GLY A CA 1
ATOM 739 C C . GLY A 1 94 ? -10.828 10.141 -0.129 1 97.06 94 GLY A C 1
ATOM 740 O O . GLY A 1 94 ? -10.125 9.141 -0.262 1 97.06 94 GLY A O 1
ATOM 741 N N . PHE A 1 95 ? -11.219 10.852 -1.133 1 97.94 95 PHE A N 1
ATOM 742 C CA . PHE A 1 95 ? -10.953 10.461 -2.512 1 97.94 95 PHE A CA 1
ATOM 743 C C . PHE A 1 95 ? -9.453 10.43 -2.785 1 97.94 95 PHE A C 1
ATOM 745 O O . PHE A 1 95 ? -8.93 9.438 -3.307 1 97.94 95 PHE A O 1
ATOM 752 N N . PHE A 1 96 ? -8.75 11.445 -2.463 1 97.56 96 PHE A N 1
ATOM 753 C CA . PHE A 1 96 ? -7.34 11.539 -2.812 1 97.56 96 PHE A CA 1
ATOM 754 C C . PHE A 1 96 ? -6.496 10.625 -1.938 1 97.56 96 PHE A C 1
ATOM 756 O O . PHE A 1 96 ? -5.484 10.078 -2.391 1 97.56 96 PHE A O 1
ATOM 763 N N . ALA A 1 97 ? -6.883 10.469 -0.658 1 97.31 97 ALA A N 1
ATOM 764 C CA . ALA A 1 97 ? -6.172 9.508 0.176 1 97.31 97 ALA A CA 1
ATOM 765 C C . ALA A 1 97 ? -6.227 8.109 -0.432 1 97.31 97 ALA A C 1
ATOM 767 O O . ALA A 1 97 ? -5.211 7.41 -0.5 1 97.31 97 ALA A O 1
ATOM 768 N N . ALA A 1 98 ? -7.371 7.738 -0.84 1 98.38 98 ALA A N 1
ATOM 769 C CA . ALA A 1 98 ? -7.551 6.426 -1.452 1 98.38 98 ALA A CA 1
ATOM 770 C C . ALA A 1 98 ? -6.793 6.328 -2.773 1 98.38 98 ALA A C 1
ATOM 772 O O . ALA A 1 98 ? -6.125 5.324 -3.041 1 98.38 98 ALA A O 1
ATOM 773 N N . LEU A 1 99 ? -6.875 7.344 -3.613 1 98.56 99 LEU A N 1
ATOM 774 C CA . LEU A 1 99 ? -6.234 7.348 -4.922 1 98.56 99 LEU A CA 1
ATOM 775 C C . LEU A 1 99 ? -4.719 7.211 -4.785 1 98.56 99 LEU A C 1
ATOM 777 O O . LEU A 1 99 ? -4.109 6.355 -5.438 1 98.56 99 LEU A O 1
ATOM 781 N N . PHE A 1 100 ? -4.133 7.98 -3.953 1 98.25 100 PHE A N 1
ATOM 782 C CA . PHE A 1 100 ? -2.678 7.977 -3.832 1 98.25 100 PHE A CA 1
ATOM 783 C C . PHE A 1 100 ? -2.195 6.711 -3.137 1 98.25 100 PHE A C 1
ATOM 785 O O . PHE A 1 100 ? -1.129 6.184 -3.463 1 98.25 100 PHE A O 1
ATOM 792 N N . THR A 1 101 ? -2.982 6.242 -2.156 1 98.62 101 THR A N 1
ATOM 793 C CA . THR A 1 101 ? -2.654 4.949 -1.562 1 98.62 101 THR A CA 1
ATOM 794 C C . THR A 1 101 ? -2.658 3.852 -2.621 1 98.62 101 THR A C 1
ATOM 796 O O . THR A 1 101 ? -1.755 3.014 -2.656 1 98.62 101 THR A O 1
ATOM 799 N N . TRP A 1 102 ? -3.623 3.945 -3.424 1 98.81 102 TRP A N 1
ATOM 800 C CA . TRP A 1 102 ? -3.779 2.951 -4.48 1 98.81 102 TRP A CA 1
ATOM 801 C C . TRP A 1 102 ? -2.613 3.014 -5.461 1 98.81 102 TRP A C 1
ATOM 803 O O . TRP A 1 102 ? -1.949 2.006 -5.711 1 98.81 102 TRP A O 1
ATOM 813 N N . ILE A 1 103 ? -2.293 4.148 -6 1 98.56 103 ILE A N 1
ATOM 814 C CA . ILE A 1 103 ? -1.277 4.293 -7.039 1 98.56 103 ILE A CA 1
ATOM 815 C C . ILE A 1 103 ? 0.109 4.07 -6.438 1 98.56 103 ILE A C 1
ATOM 817 O O . ILE A 1 103 ? 1.003 3.537 -7.102 1 98.56 103 ILE A O 1
ATOM 821 N N . GLY A 1 104 ? 0.288 4.379 -5.23 1 98.56 104 GLY A N 1
ATOM 822 C CA . GLY A 1 104 ? 1.618 4.383 -4.645 1 98.56 104 GLY A CA 1
ATOM 823 C C . GLY A 1 104 ? 1.992 3.057 -4.004 1 98.56 104 GLY A C 1
ATOM 824 O O . GLY A 1 104 ? 3.176 2.736 -3.877 1 98.56 104 GLY A O 1
ATOM 825 N N . PHE A 1 105 ? 1.004 2.34 -3.607 1 98.62 105 PHE A N 1
ATOM 826 C CA . PHE A 1 105 ? 1.37 1.193 -2.783 1 98.62 105 PHE A CA 1
ATOM 827 C C . PHE A 1 105 ? 0.739 -0.084 -3.322 1 98.62 105 PHE A C 1
ATOM 829 O O . PHE A 1 105 ? 1.399 -1.122 -3.404 1 98.62 105 PHE A O 1
ATOM 836 N N . TYR A 1 106 ? -0.482 -0.022 -3.789 1 98.62 106 TYR A N 1
ATOM 837 C CA . TYR A 1 106 ? -1.137 -1.231 -4.277 1 98.62 106 TYR A CA 1
ATOM 838 C C . TYR A 1 106 ? -0.688 -1.562 -5.695 1 98.62 106 TYR A C 1
ATOM 840 O O . TYR A 1 106 ? -0.287 -2.693 -5.977 1 98.62 106 TYR A O 1
ATOM 848 N N . VAL A 1 107 ? -0.707 -0.556 -6.527 1 98.62 107 VAL A N 1
ATOM 849 C CA . VAL A 1 107 ? -0.37 -0.778 -7.93 1 98.62 107 VAL A CA 1
ATOM 850 C C . VAL A 1 107 ? 1.06 -1.304 -8.039 1 98.62 107 VAL A C 1
ATOM 852 O O . VAL A 1 107 ? 1.306 -2.318 -8.695 1 98.62 107 VAL A O 1
ATOM 855 N N . PRO A 1 108 ? 1.979 -0.694 -7.328 1 98 108 PRO A N 1
ATOM 856 C CA . PRO A 1 108 ? 3.35 -1.199 -7.441 1 98 108 PRO A CA 1
ATOM 857 C C . PRO A 1 108 ? 3.484 -2.65 -6.984 1 98 108 PRO A C 1
ATOM 859 O O . PRO A 1 108 ? 4.227 -3.426 -7.59 1 98 108 PRO A O 1
ATOM 862 N N . LEU A 1 109 ? 2.818 -2.951 -5.945 1 97.12 109 LEU A N 1
ATOM 863 C CA . LEU A 1 109 ? 2.893 -4.324 -5.465 1 97.12 109 LEU A CA 1
ATOM 864 C C . LEU A 1 109 ? 2.285 -5.289 -6.477 1 97.12 109 LEU A C 1
ATOM 866 O O . LEU A 1 109 ? 2.826 -6.371 -6.715 1 97.12 109 LEU A O 1
ATOM 870 N N . LEU A 1 110 ? 1.233 -4.895 -7.074 1 97.88 110 LEU A N 1
ATOM 871 C CA . LEU A 1 110 ? 0.583 -5.734 -8.078 1 97.88 110 LEU A CA 1
ATOM 872 C C . LEU A 1 110 ? 1.448 -5.859 -9.32 1 97.88 110 LEU A C 1
ATOM 874 O O . LEU A 1 110 ? 1.398 -6.875 -10.016 1 97.88 110 LEU A O 1
ATOM 878 N N . PHE A 1 111 ? 2.207 -4.832 -9.648 1 97.44 111 PHE A N 1
ATOM 879 C CA . PHE A 1 111 ? 3.186 -4.949 -10.719 1 97.44 111 PHE A CA 1
ATOM 880 C C . PHE A 1 111 ? 4.113 -6.133 -10.477 1 97.44 111 PHE A C 1
ATOM 882 O O . PHE A 1 111 ? 4.508 -6.824 -11.422 1 97.44 111 PHE A O 1
ATOM 889 N N . GLY A 1 112 ? 4.461 -6.336 -9.234 1 94.62 112 GLY A N 1
ATOM 890 C CA . GLY A 1 112 ? 5.34 -7.441 -8.883 1 94.62 112 GLY A CA 1
ATOM 891 C C . GLY A 1 112 ? 4.746 -8.805 -9.195 1 94.62 112 GLY A C 1
ATOM 892 O O . GLY A 1 112 ? 5.461 -9.711 -9.609 1 94.62 112 GLY A O 1
ATOM 893 N N . SER A 1 113 ? 3.457 -8.875 -8.984 1 94.38 113 SER A N 1
ATOM 894 C CA . SER A 1 113 ? 2.779 -10.133 -9.273 1 94.38 113 SER A CA 1
ATOM 895 C C . SER A 1 113 ? 2.852 -10.469 -10.758 1 94.38 113 SER A C 1
ATOM 897 O O . SER A 1 113 ? 3.018 -11.625 -11.133 1 94.38 113 SER A O 1
ATOM 899 N N . VAL A 1 114 ? 2.77 -9.461 -11.609 1 94.75 114 VAL A N 1
ATOM 900 C CA . VAL A 1 114 ? 2.842 -9.664 -13.055 1 94.75 114 VAL A CA 1
ATOM 901 C C . VAL A 1 114 ? 4.289 -9.906 -13.469 1 94.75 114 VAL A C 1
ATOM 903 O O . VAL A 1 114 ? 4.578 -10.852 -14.211 1 94.75 114 VAL A O 1
ATOM 906 N N . SER A 1 115 ? 5.18 -9.203 -12.945 1 93 115 SER A N 1
ATOM 907 C CA . SER A 1 115 ? 6.566 -9.195 -13.391 1 93 115 SER A CA 1
ATOM 908 C C . SER A 1 115 ? 7.332 -10.398 -12.859 1 93 115 SER A C 1
ATOM 910 O O . SER A 1 115 ? 8.117 -11.016 -13.586 1 93 115 SER A O 1
ATOM 912 N N . TRP A 1 116 ? 7.086 -10.742 -11.609 1 92.06 116 TRP A N 1
ATOM 913 C CA . TRP A 1 116 ? 7.977 -11.711 -10.977 1 92.06 116 TRP A CA 1
ATOM 914 C C . TRP A 1 116 ? 7.25 -13.023 -10.703 1 92.06 116 TRP A C 1
ATOM 916 O O . TRP A 1 116 ? 7.875 -14.078 -10.617 1 92.06 116 TRP A O 1
ATOM 926 N N . GLU A 1 117 ? 5.93 -12.922 -10.633 1 90.94 117 GLU A N 1
ATOM 927 C CA . GLU A 1 117 ? 5.188 -14.125 -10.289 1 90.94 117 GLU A CA 1
ATOM 928 C C . GLU A 1 117 ? 4.453 -14.695 -11.5 1 90.94 117 GLU A C 1
ATOM 930 O O . GLU A 1 117 ? 3.809 -15.742 -11.406 1 90.94 117 GLU A O 1
ATOM 935 N N . GLY A 1 118 ? 4.434 -13.984 -12.602 1 90.81 118 GLY A N 1
ATOM 936 C CA . GLY A 1 118 ? 3.908 -14.5 -13.859 1 90.81 118 GLY A CA 1
ATOM 937 C C . GLY A 1 118 ? 2.395 -14.438 -13.938 1 90.81 118 GLY A C 1
ATOM 938 O O . GLY A 1 118 ? 1.774 -15.211 -14.664 1 90.81 118 GLY A O 1
ATOM 939 N N . LYS A 1 119 ? 1.801 -13.586 -13.156 1 94.19 119 LYS A N 1
ATOM 940 C CA . LYS A 1 119 ? 0.355 -13.406 -13.25 1 94.19 119 LYS A CA 1
ATOM 941 C C . LYS A 1 119 ? -0.024 -12.609 -14.492 1 94.19 119 LYS A C 1
ATOM 943 O O . LYS A 1 119 ? 0.777 -11.82 -15 1 94.19 119 LYS A O 1
ATOM 948 N N . SER A 1 120 ? -1.218 -12.852 -14.977 1 96.69 120 SER A N 1
ATOM 949 C CA . SER A 1 120 ? -1.672 -12.203 -16.203 1 96.69 120 SER A CA 1
ATOM 950 C C . SER A 1 120 ? -2.061 -10.75 -15.945 1 96.69 120 SER A C 1
ATOM 952 O O . SER A 1 120 ? -2.412 -10.383 -14.82 1 96.69 120 SER A O 1
ATOM 954 N N . TRP A 1 121 ? -2.029 -9.961 -17.016 1 97.19 121 TRP A N 1
ATOM 955 C CA . TRP A 1 121 ? -2.473 -8.57 -16.922 1 97.19 121 TRP A CA 1
ATOM 956 C C . TRP A 1 121 ? -3.973 -8.5 -16.656 1 97.19 121 TRP A C 1
ATOM 958 O O . TRP A 1 121 ? -4.453 -7.547 -16.031 1 97.19 121 TRP A O 1
ATOM 968 N N . LYS A 1 122 ? -4.707 -9.43 -17.125 1 98 122 LYS A N 1
ATOM 969 C CA . LYS A 1 122 ? -6.137 -9.484 -16.812 1 98 122 LYS A CA 1
ATOM 970 C C . LYS A 1 122 ? -6.375 -9.586 -15.312 1 98 122 LYS A C 1
ATOM 972 O O . LYS A 1 122 ? -7.211 -8.875 -14.758 1 98 122 LYS A O 1
ATOM 977 N N . LEU A 1 123 ? -5.676 -10.484 -14.75 1 97.25 123 LEU A N 1
ATOM 978 C CA . LEU A 1 123 ? -5.766 -10.625 -13.305 1 97.25 123 LEU A CA 1
ATOM 979 C C . LEU A 1 123 ? -5.344 -9.336 -12.609 1 97.25 123 LEU A C 1
ATOM 981 O O . LEU A 1 123 ? -5.969 -8.922 -11.625 1 97.25 123 LEU A O 1
ATOM 985 N N . PHE A 1 124 ? -4.301 -8.742 -13.125 1 98 124 PHE A N 1
ATOM 986 C CA . PHE A 1 124 ? -3.846 -7.465 -12.594 1 98 124 PHE A CA 1
ATOM 987 C C . PHE A 1 124 ? -4.98 -6.445 -12.578 1 98 124 PHE A C 1
ATOM 989 O O . PHE A 1 124 ? -5.238 -5.812 -11.547 1 98 124 PHE A O 1
ATOM 996 N N . PHE A 1 125 ? -5.645 -6.27 -13.625 1 98.38 125 PHE A N 1
ATOM 997 C CA . PHE A 1 125 ? -6.672 -5.238 -13.734 1 98.38 125 PHE A CA 1
ATOM 998 C C . PHE A 1 125 ? -7.875 -5.574 -12.859 1 98.38 125 PHE A C 1
ATOM 1000 O O . PHE A 1 125 ? -8.492 -4.684 -12.281 1 98.38 125 PHE A O 1
ATOM 1007 N N . ILE A 1 126 ? -8.211 -6.809 -12.727 1 98.19 126 ILE A N 1
ATOM 1008 C CA . ILE A 1 126 ? -9.305 -7.219 -11.852 1 98.19 126 ILE A CA 1
ATOM 1009 C C . ILE A 1 126 ? -8.984 -6.848 -10.406 1 98.19 126 ILE A C 1
ATOM 1011 O O . ILE A 1 126 ? -9.789 -6.203 -9.734 1 98.19 126 ILE A O 1
ATOM 1015 N N . ASN A 1 127 ? -7.785 -7.262 -10.031 1 98.12 127 ASN A N 1
ATOM 1016 C CA . ASN A 1 127 ? -7.391 -7.008 -8.648 1 98.12 127 ASN A CA 1
ATOM 1017 C C . ASN A 1 127 ? -7.176 -5.52 -8.391 1 98.12 127 ASN A C 1
ATOM 1019 O O . ASN A 1 127 ? -7.59 -5 -7.355 1 98.12 127 ASN A O 1
ATOM 1023 N N . ALA A 1 128 ? -6.523 -4.859 -9.289 1 98.56 128 ALA A N 1
ATOM 1024 C CA . ALA A 1 128 ? -6.266 -3.432 -9.125 1 98.56 128 ALA A CA 1
ATOM 1025 C C . ALA A 1 128 ? -7.574 -2.652 -9.008 1 98.56 128 ALA A C 1
ATOM 1027 O O . ALA A 1 128 ? -7.695 -1.75 -8.18 1 98.56 128 ALA A O 1
ATOM 1028 N N . ALA A 1 129 ? -8.492 -2.965 -9.875 1 98.69 129 ALA A N 1
ATOM 1029 C CA . ALA A 1 129 ? -9.781 -2.285 -9.836 1 98.69 129 ALA A CA 1
ATOM 1030 C C . ALA A 1 129 ? -10.508 -2.566 -8.523 1 98.69 129 ALA A C 1
ATOM 1032 O O . ALA A 1 129 ? -11.125 -1.671 -7.941 1 98.69 129 ALA A O 1
ATOM 1033 N N . TYR A 1 130 ? -10.445 -3.75 -8.07 1 98.5 130 TYR A N 1
ATOM 1034 C CA . TYR A 1 130 ? -11.055 -4.098 -6.785 1 98.5 130 TYR A CA 1
ATOM 1035 C C . TYR A 1 130 ? -10.484 -3.23 -5.664 1 98.5 130 TYR A C 1
ATOM 1037 O O . TYR A 1 130 ? -11.242 -2.652 -4.879 1 98.5 130 TYR A O 1
ATOM 1045 N N . TYR A 1 131 ? -9.172 -3.211 -5.598 1 98.56 131 TYR A N 1
ATOM 1046 C CA . TYR A 1 131 ? -8.547 -2.471 -4.512 1 98.56 131 TYR A CA 1
ATOM 1047 C C . TYR A 1 131 ? -8.852 -0.981 -4.617 1 98.56 131 TYR A C 1
ATOM 1049 O O . TYR A 1 131 ? -8.992 -0.298 -3.6 1 98.56 131 TYR A O 1
ATOM 1057 N N . PHE A 1 132 ? -8.906 -0.485 -5.84 1 98.81 132 PHE A N 1
ATOM 1058 C CA . PHE A 1 132 ? -9.25 0.92 -6.02 1 98.81 132 PHE A CA 1
ATOM 1059 C C . PHE A 1 132 ? -10.641 1.209 -5.469 1 98.81 132 PHE A C 1
ATOM 1061 O O . PHE A 1 132 ? -10.82 2.141 -4.68 1 98.81 132 PHE A O 1
ATOM 1068 N N . VAL A 1 133 ? -11.609 0.445 -5.871 1 98.81 133 VAL A N 1
ATOM 1069 C CA . VAL A 1 133 ? -12.992 0.637 -5.453 1 98.81 133 VAL A CA 1
ATOM 1070 C C . VAL A 1 133 ? -13.109 0.471 -3.941 1 98.81 133 VAL A C 1
ATOM 1072 O O . VAL A 1 133 ? -13.766 1.267 -3.27 1 98.81 133 VAL A O 1
ATOM 1075 N N . SER A 1 134 ? -12.477 -0.54 -3.398 1 98.69 134 SER A N 1
ATOM 1076 C CA . SER A 1 134 ? -12.531 -0.81 -1.966 1 98.69 134 SER A CA 1
ATOM 1077 C C . SER A 1 134 ? -11.914 0.329 -1.165 1 98.69 134 SER A C 1
ATOM 1079 O O . SER A 1 134 ? -12.477 0.77 -0.161 1 98.69 134 SER A O 1
ATOM 1081 N N . LEU A 1 135 ? -10.781 0.8 -1.604 1 98.69 135 LEU A N 1
ATOM 1082 C CA . LEU A 1 135 ? -10.109 1.904 -0.926 1 98.69 135 LEU A CA 1
ATOM 1083 C C . LEU A 1 135 ? -10.945 3.178 -1.006 1 98.69 135 LEU A C 1
ATOM 1085 O O . LEU A 1 135 ? -11.008 3.945 -0.043 1 98.69 135 LEU A O 1
ATOM 1089 N N . GLN A 1 136 ? -11.508 3.369 -2.191 1 98.81 136 GLN A N 1
ATOM 1090 C CA . GLN A 1 136 ? -12.352 4.551 -2.348 1 98.81 136 GLN A CA 1
ATOM 1091 C C . GLN A 1 136 ? -13.531 4.508 -1.386 1 98.81 136 GLN A C 1
ATOM 1093 O O . GLN A 1 136 ? -13.844 5.508 -0.733 1 98.81 136 GLN A O 1
ATOM 1098 N N . ALA A 1 137 ? -14.195 3.4 -1.317 1 98.75 137 ALA A N 1
ATOM 1099 C CA . ALA A 1 137 ? -15.32 3.264 -0.397 1 98.75 137 ALA A CA 1
ATOM 1100 C C . ALA A 1 137 ? -14.883 3.502 1.045 1 98.75 137 ALA A C 1
ATOM 1102 O O . ALA A 1 137 ? -15.516 4.273 1.772 1 98.75 137 ALA A O 1
ATOM 1103 N N . MET A 1 138 ? -13.844 2.891 1.432 1 98.44 138 MET A N 1
ATOM 1104 C CA . MET A 1 138 ? -13.32 3.027 2.789 1 98.44 138 MET A CA 1
ATOM 1105 C C . MET A 1 138 ? -12.906 4.469 3.072 1 98.44 138 MET A C 1
ATOM 1107 O O . MET A 1 138 ? -13.25 5.02 4.117 1 98.44 138 MET A O 1
ATOM 1111 N N . GLY A 1 139 ? -12.141 5.023 2.129 1 98 139 GLY A N 1
ATOM 1112 C CA . GLY A 1 139 ? -11.703 6.402 2.283 1 98 139 GLY A CA 1
ATOM 1113 C C . GLY A 1 139 ? -12.859 7.379 2.449 1 98 139 GLY A C 1
ATOM 1114 O O . GLY A 1 139 ? -12.797 8.281 3.281 1 98 139 GLY A O 1
ATOM 1115 N N . MET A 1 140 ? -13.93 7.168 1.665 1 98 140 MET A N 1
ATOM 1116 C CA . MET A 1 140 ? -15.094 8.047 1.744 1 98 140 MET A CA 1
ATOM 1117 C C . MET A 1 140 ? -15.789 7.902 3.09 1 98 140 MET A C 1
ATOM 1119 O O . MET A 1 140 ? -16.219 8.898 3.686 1 98 140 MET A O 1
ATOM 1123 N N . ILE A 1 141 ? -15.914 6.742 3.545 1 98.06 141 ILE A N 1
ATOM 1124 C CA . ILE A 1 141 ? -16.531 6.484 4.836 1 98.06 141 ILE A CA 1
ATOM 1125 C C . ILE A 1 141 ? -15.727 7.156 5.945 1 98.06 141 ILE A C 1
ATOM 1127 O O . ILE A 1 141 ? -16.281 7.875 6.781 1 98.06 141 ILE A O 1
ATOM 1131 N N . LEU A 1 142 ? -14.438 6.996 5.938 1 97.38 142 LEU A N 1
ATOM 1132 C CA . LEU A 1 142 ? -13.555 7.527 6.973 1 97.38 142 LEU A CA 1
ATOM 1133 C C . LEU A 1 142 ? -13.539 9.047 6.949 1 97.38 142 LEU A C 1
ATOM 1135 O O . LEU A 1 142 ? -13.461 9.688 8 1 97.38 142 LEU A O 1
ATOM 1139 N N . ALA A 1 143 ? -13.586 9.555 5.734 1 96.25 143 ALA A N 1
ATOM 1140 C CA . ALA A 1 143 ? -13.531 11.008 5.609 1 96.25 143 ALA A CA 1
ATOM 1141 C C . ALA A 1 143 ? -14.836 11.648 6.078 1 96.25 143 ALA A C 1
ATOM 1143 O O . ALA A 1 143 ? -14.82 12.727 6.68 1 96.25 143 ALA A O 1
ATOM 1144 N N . HIS A 1 144 ? -15.953 11.016 5.816 1 94.44 144 HIS A N 1
ATOM 1145 C CA . HIS A 1 144 ? -17.25 11.602 6.145 1 94.44 144 HIS A CA 1
ATOM 1146 C C . HIS A 1 144 ? -17.609 11.375 7.613 1 94.44 144 HIS A C 1
ATOM 1148 O O . HIS A 1 144 ? -18.266 12.203 8.234 1 94.44 144 HIS A O 1
ATOM 1154 N N . TRP A 1 145 ? -17.344 10.273 8.102 1 89.12 145 TRP A N 1
ATOM 1155 C CA . TRP A 1 145 ? -17.641 9.938 9.492 1 89.12 145 TRP A CA 1
ATOM 1156 C C . TRP A 1 145 ? -16.438 10.203 10.383 1 89.12 145 TRP A C 1
ATOM 1158 O O . TRP A 1 145 ? -15.836 9.273 10.938 1 89.12 145 TRP A O 1
ATOM 1168 N N . ARG A 1 146 ? -16.031 11.453 10.398 1 76.62 146 ARG A N 1
ATOM 1169 C CA . ARG A 1 146 ? -14.906 11.867 11.242 1 76.62 146 ARG A CA 1
ATOM 1170 C C . ARG A 1 146 ? -15.375 12.219 12.648 1 76.62 146 ARG A C 1
ATOM 1172 O O . ARG A 1 146 ? -14.562 12.43 13.547 1 76.62 146 ARG A O 1
ATOM 1179 N N . ALA A 1 147 ? -16.469 11.883 13.367 1 55.81 147 ALA A N 1
ATOM 1180 C CA . ALA A 1 147 ? -17.031 12.461 14.586 1 55.81 147 ALA A CA 1
ATOM 1181 C C . ALA A 1 147 ? -15.93 12.727 15.609 1 55.81 147 ALA A C 1
ATOM 1183 O O . ALA A 1 147 ? -14.883 12.078 15.594 1 55.81 147 ALA A O 1
ATOM 1184 N N . MET B 1 1 ? -5.629 26.141 5.234 1 79.56 1 MET B N 1
ATOM 1185 C CA . MET B 1 1 ? -4.27 26.219 4.707 1 79.56 1 MET B CA 1
ATOM 1186 C C . MET B 1 1 ? -3.789 24.844 4.25 1 79.56 1 MET B C 1
ATOM 1188 O O . MET B 1 1 ? -4.254 23.812 4.75 1 79.56 1 MET B O 1
ATOM 1192 N N . GLN B 1 2 ? -2.924 24.797 3.139 1 82.88 2 GLN B N 1
ATOM 1193 C CA . GLN B 1 2 ? -2.336 23.562 2.645 1 82.88 2 GLN B CA 1
ATOM 1194 C C . GLN B 1 2 ? -0.875 23.438 3.068 1 82.88 2 GLN B C 1
ATOM 1196 O O . GLN B 1 2 ? -0.171 24.438 3.186 1 82.88 2 GLN B O 1
ATOM 1201 N N . PRO B 1 3 ? -0.514 22.219 3.42 1 89.44 3 PRO B N 1
ATOM 1202 C CA . PRO B 1 3 ? 0.897 22.047 3.77 1 89.44 3 PRO B CA 1
ATOM 1203 C C . PRO B 1 3 ? 1.837 22.328 2.602 1 89.44 3 PRO B C 1
ATOM 1205 O O . PRO B 1 3 ? 1.491 22.062 1.447 1 89.44 3 PRO B O 1
ATOM 1208 N N . GLU B 1 4 ? 3.025 22.828 2.855 1 89.5 4 GLU B N 1
ATOM 1209 C CA . GLU B 1 4 ? 4.07 23 1.848 1 89.5 4 GLU B CA 1
ATOM 1210 C C . GLU B 1 4 ? 4.883 21.719 1.676 1 89.5 4 GLU B C 1
ATOM 1212 O O . GLU B 1 4 ? 5.699 21.375 2.533 1 89.5 4 GLU B O 1
ATOM 1217 N N . ILE B 1 5 ? 4.629 20.984 0.61 1 89 5 ILE B N 1
ATOM 1218 C CA . ILE B 1 5 ? 5.316 19.719 0.347 1 89 5 ILE B CA 1
ATOM 1219 C C . ILE B 1 5 ? 6.574 19.984 -0.484 1 89 5 ILE B C 1
ATOM 1221 O O . ILE B 1 5 ? 6.492 20.531 -1.587 1 89 5 ILE B O 1
ATOM 1225 N N . HIS B 1 6 ? 7.723 19.641 0.056 1 86.69 6 HIS B N 1
ATOM 1226 C CA . HIS B 1 6 ? 9.008 19.75 -0.623 1 86.69 6 HIS B CA 1
ATOM 1227 C C . HIS B 1 6 ? 9.445 18.406 -1.202 1 86.69 6 HIS B C 1
ATOM 1229 O O . HIS B 1 6 ? 9.93 17.531 -0.472 1 86.69 6 HIS B O 1
ATOM 1235 N N . LEU B 1 7 ? 9.234 18.297 -2.443 1 90.31 7 LEU B N 1
ATOM 1236 C CA . LEU B 1 7 ? 9.656 17.062 -3.1 1 90.31 7 LEU B CA 1
ATOM 1237 C C . LEU B 1 7 ? 11.062 17.203 -3.67 1 90.31 7 LEU B C 1
ATOM 1239 O O . LEU B 1 7 ? 11.32 18.094 -4.488 1 90.31 7 LEU B O 1
ATOM 1243 N N . ASN B 1 8 ? 11.961 16.422 -3.186 1 95 8 ASN B N 1
ATOM 1244 C CA . ASN B 1 8 ? 13.305 16.281 -3.738 1 95 8 ASN B CA 1
ATOM 1245 C C . ASN B 1 8 ? 13.398 15.086 -4.688 1 95 8 ASN B C 1
ATOM 1247 O O . ASN B 1 8 ? 13.492 13.945 -4.242 1 95 8 ASN B O 1
ATOM 1251 N N . TYR B 1 9 ? 13.492 15.359 -5.906 1 95.94 9 TYR B N 1
ATOM 1252 C CA . TYR B 1 9 ? 13.438 14.305 -6.91 1 95.94 9 TYR B CA 1
ATOM 1253 C C . TYR B 1 9 ? 14.711 13.469 -6.895 1 95.94 9 TYR B C 1
ATOM 1255 O O . TYR B 1 9 ? 14.703 12.297 -7.281 1 95.94 9 TYR B O 1
ATOM 1263 N N . LEU B 1 10 ? 15.758 14.07 -6.41 1 96.94 10 LEU B N 1
ATOM 1264 C CA . LEU B 1 10 ? 16.969 13.281 -6.234 1 96.94 10 LEU B CA 1
ATOM 1265 C C . LEU B 1 10 ? 16.797 12.25 -5.133 1 96.94 10 LEU B C 1
ATOM 1267 O O . LEU B 1 10 ? 17.281 11.117 -5.25 1 96.94 10 LEU B O 1
ATOM 1271 N N . ALA B 1 11 ? 16.156 12.688 -4.047 1 97.31 11 ALA B N 1
ATOM 1272 C CA . ALA B 1 11 ? 15.867 11.742 -2.967 1 97.31 11 ALA B CA 1
ATOM 1273 C C . ALA B 1 11 ? 14.922 10.641 -3.436 1 97.31 11 ALA B C 1
ATOM 1275 O O . ALA B 1 11 ? 15.094 9.477 -3.072 1 97.31 11 ALA B O 1
ATOM 1276 N N . ILE B 1 12 ? 13.969 11.023 -4.25 1 98.12 12 ILE B N 1
ATOM 1277 C CA . ILE B 1 12 ? 13.031 10.055 -4.797 1 98.12 12 ILE B CA 1
ATOM 1278 C C . ILE B 1 12 ? 13.773 9.047 -5.672 1 98.12 12 ILE B C 1
ATOM 1280 O O . ILE B 1 12 ? 13.594 7.84 -5.531 1 98.12 12 ILE B O 1
ATOM 1284 N N . LEU B 1 13 ? 14.648 9.547 -6.527 1 98.25 13 LEU B N 1
ATOM 1285 C CA . LEU B 1 13 ? 15.438 8.672 -7.391 1 98.25 13 LEU B CA 1
ATOM 1286 C C . LEU B 1 13 ? 16.344 7.762 -6.566 1 98.25 13 LEU B C 1
ATOM 1288 O O . LEU B 1 13 ? 16.484 6.578 -6.883 1 98.25 13 LEU B O 1
ATOM 1292 N N . ALA B 1 14 ? 16.922 8.328 -5.551 1 98.44 14 ALA B N 1
ATOM 1293 C CA . ALA B 1 14 ? 17.75 7.52 -4.66 1 98.44 14 ALA B CA 1
ATOM 1294 C C . ALA B 1 14 ? 16.938 6.422 -3.986 1 98.44 14 ALA B C 1
ATOM 1296 O O . ALA B 1 14 ? 17.422 5.312 -3.775 1 98.44 14 ALA B O 1
ATOM 1297 N N . GLY B 1 15 ? 15.688 6.801 -3.594 1 98.31 15 GLY B N 1
ATOM 1298 C CA . GLY B 1 15 ? 14.797 5.789 -3.043 1 98.31 15 GLY B CA 1
ATOM 1299 C C . GLY B 1 15 ? 14.5 4.66 -4.012 1 98.31 15 GLY B C 1
ATOM 1300 O O . GLY B 1 15 ? 14.531 3.486 -3.631 1 98.31 15 GLY B O 1
ATOM 1301 N N . VAL B 1 16 ? 14.266 5.023 -5.242 1 98.38 16 VAL B N 1
ATOM 1302 C CA . VAL B 1 16 ? 14.008 4.039 -6.285 1 98.38 16 VAL B CA 1
ATOM 1303 C C . VAL B 1 16 ? 15.227 3.129 -6.445 1 98.38 16 VAL B C 1
ATOM 1305 O O . VAL B 1 16 ? 15.094 1.903 -6.469 1 98.38 16 VAL B O 1
ATOM 1308 N N . LEU B 1 17 ? 16.391 3.705 -6.523 1 98.31 17 LEU B N 1
ATOM 1309 C CA . LEU B 1 17 ? 17.625 2.949 -6.695 1 98.31 17 LEU B CA 1
ATOM 1310 C C . LEU B 1 17 ? 17.859 2.023 -5.508 1 98.31 17 LEU B C 1
ATOM 1312 O O . LEU B 1 17 ? 18.375 0.913 -5.672 1 98.31 17 LEU B O 1
ATOM 1316 N N . SER B 1 18 ? 17.578 2.518 -4.352 1 98.44 18 SER B N 1
ATOM 1317 C CA . SER B 1 18 ? 17.734 1.673 -3.172 1 98.44 18 SER B CA 1
ATOM 1318 C C . SER B 1 18 ? 16.828 0.446 -3.248 1 98.44 18 SER B C 1
ATOM 1320 O O . SER B 1 18 ? 17.219 -0.651 -2.855 1 98.44 18 SER B O 1
ATOM 1322 N N . ASN B 1 19 ? 15.602 0.695 -3.688 1 98.06 19 ASN B N 1
ATOM 1323 C CA . ASN B 1 19 ? 14.688 -0.427 -3.838 1 98.06 19 ASN B CA 1
ATOM 1324 C C . ASN B 1 19 ? 15.219 -1.46 -4.828 1 98.06 19 ASN B C 1
ATOM 1326 O O . ASN B 1 19 ? 15.125 -2.664 -4.586 1 98.06 19 ASN B O 1
ATOM 1330 N N . VAL B 1 20 ? 15.758 -1.035 -5.922 1 96.75 20 VAL B N 1
ATOM 1331 C CA . VAL B 1 20 ? 16.312 -1.919 -6.945 1 96.75 20 VAL B CA 1
ATOM 1332 C C . VAL B 1 20 ? 17.5 -2.695 -6.367 1 96.75 20 VAL B C 1
ATOM 1334 O O . VAL B 1 20 ? 17.578 -3.918 -6.508 1 96.75 20 VAL B O 1
ATOM 1337 N N . ALA B 1 21 ? 18.344 -2.021 -5.719 1 98.25 21 ALA B N 1
ATOM 1338 C CA . ALA B 1 21 ? 19.531 -2.645 -5.121 1 98.25 21 ALA B CA 1
ATOM 1339 C C . ALA B 1 21 ? 19.125 -3.688 -4.082 1 98.25 21 ALA B C 1
ATOM 1341 O O . ALA B 1 21 ? 19.641 -4.809 -4.086 1 98.25 21 ALA B O 1
ATOM 1342 N N . ILE B 1 22 ? 18.219 -3.355 -3.211 1 98.56 22 ILE B N 1
ATOM 1343 C CA . ILE B 1 22 ? 17.766 -4.27 -2.17 1 98.56 22 ILE B CA 1
ATOM 1344 C C . ILE B 1 22 ? 17.047 -5.461 -2.805 1 98.56 22 ILE B C 1
ATOM 1346 O O . ILE B 1 22 ? 17.203 -6.598 -2.346 1 98.56 22 ILE B O 1
ATOM 1350 N N . GLY B 1 23 ? 16.312 -5.18 -3.846 1 97.06 23 GLY B N 1
ATOM 1351 C CA . GLY B 1 23 ? 15.664 -6.266 -4.566 1 97.06 23 GLY B CA 1
ATOM 1352 C C . GLY B 1 23 ? 16.641 -7.273 -5.137 1 97.06 23 GLY B C 1
ATOM 1353 O O . GLY B 1 23 ? 16.453 -8.484 -5 1 97.06 23 GLY B O 1
ATOM 1354 N N . PHE B 1 24 ? 17.672 -6.789 -5.746 1 95.56 24 PHE B N 1
ATOM 1355 C CA . PHE B 1 24 ? 18.703 -7.641 -6.324 1 95.56 24 PHE B CA 1
ATOM 1356 C C . PHE B 1 24 ? 19.359 -8.484 -5.246 1 95.56 24 PHE B C 1
ATOM 1358 O O . PHE B 1 24 ? 19.594 -9.68 -5.441 1 95.56 24 PHE B O 1
ATOM 1365 N N . LEU B 1 25 ? 19.641 -7.91 -4.18 1 97.88 25 LEU B N 1
ATOM 1366 C CA . LEU B 1 25 ? 20.312 -8.625 -3.102 1 97.88 25 LEU B CA 1
ATOM 1367 C C . LEU B 1 25 ? 19.359 -9.609 -2.428 1 97.88 25 LEU B C 1
ATOM 1369 O O . LEU B 1 25 ? 19.75 -10.75 -2.139 1 97.88 25 LEU B O 1
ATOM 1373 N N . TRP B 1 26 ? 18.172 -9.242 -2.207 1 97.81 26 TRP B N 1
ATOM 1374 C CA . TRP B 1 26 ? 17.188 -10.031 -1.464 1 97.81 26 TRP B CA 1
ATOM 1375 C C . TRP B 1 26 ? 16.75 -11.258 -2.262 1 97.81 26 TRP B C 1
ATOM 1377 O O . TRP B 1 26 ? 16.734 -12.375 -1.738 1 97.81 26 TRP B O 1
ATOM 1387 N N . TYR B 1 27 ? 16.453 -11.062 -3.529 1 95 27 TYR B N 1
ATOM 1388 C CA . TYR B 1 27 ? 15.914 -12.133 -4.355 1 95 27 TYR B CA 1
ATOM 1389 C C . TYR B 1 27 ? 17 -12.758 -5.223 1 95 27 TYR B C 1
ATOM 1391 O O . TYR B 1 27 ? 16.703 -13.523 -6.141 1 95 27 TYR B O 1
ATOM 1399 N N . GLY B 1 28 ? 18.172 -12.344 -5.008 1 94.38 28 GLY B N 1
ATOM 1400 C CA . GLY B 1 28 ? 19.344 -12.984 -5.586 1 94.38 28 GLY B CA 1
ATOM 1401 C C . GLY B 1 28 ? 20.109 -13.828 -4.586 1 94.38 28 GLY B C 1
ATOM 1402 O O . GLY B 1 28 ? 19.641 -14.891 -4.176 1 94.38 28 GLY B O 1
ATOM 1403 N N . PRO B 1 29 ? 21.156 -13.305 -4.062 1 96.25 29 PRO B N 1
ATOM 1404 C CA . PRO B 1 29 ? 22.062 -14.117 -3.238 1 96.25 29 PRO B CA 1
ATOM 1405 C C . PRO B 1 29 ? 21.469 -14.445 -1.869 1 96.25 29 PRO B C 1
ATOM 1407 O O . PRO B 1 29 ? 21.812 -15.469 -1.273 1 96.25 29 PRO B O 1
ATOM 1410 N N . LEU B 1 30 ? 20.609 -13.703 -1.279 1 97.31 30 LEU B N 1
ATOM 1411 C CA . LEU B 1 30 ? 20.156 -13.914 0.094 1 97.31 30 LEU B CA 1
ATOM 1412 C C . LEU B 1 30 ? 19.016 -14.906 0.144 1 97.31 30 LEU B C 1
ATOM 1414 O O . LEU B 1 30 ? 19.094 -15.938 0.818 1 97.31 30 LEU B O 1
ATOM 1418 N N . PHE B 1 31 ? 17.891 -14.602 -0.618 1 97.31 31 PHE B N 1
ATOM 1419 C CA . PHE B 1 31 ? 16.688 -15.414 -0.478 1 97.31 31 PHE B CA 1
ATOM 1420 C C . PHE B 1 31 ? 16.172 -15.852 -1.843 1 97.31 31 PHE B C 1
ATOM 1422 O O . PHE B 1 31 ? 15.039 -16.344 -1.955 1 97.31 31 PHE B O 1
ATOM 1429 N N . GLY B 1 32 ? 16.953 -15.695 -2.828 1 93.94 32 GLY B N 1
ATOM 1430 C CA . GLY B 1 32 ? 16.531 -16.016 -4.184 1 93.94 32 GLY B CA 1
ATOM 1431 C C . GLY B 1 32 ? 16.125 -17.469 -4.367 1 93.94 32 GLY B C 1
ATOM 1432 O O . GLY B 1 32 ? 15.086 -17.766 -4.941 1 93.94 32 GLY B O 1
ATOM 1433 N N . LYS B 1 33 ? 16.953 -18.328 -3.916 1 93.69 33 LYS B N 1
ATOM 1434 C CA . LYS B 1 33 ? 16.688 -19.75 -4.059 1 93.69 33 LYS B CA 1
ATOM 1435 C C . LYS B 1 33 ? 15.438 -20.156 -3.287 1 93.69 33 LYS B C 1
ATOM 1437 O O . LYS B 1 33 ? 14.602 -20.922 -3.801 1 93.69 33 LYS B O 1
ATOM 1442 N N . MET B 1 34 ? 15.32 -19.688 -2.092 1 95.38 34 MET B N 1
ATOM 1443 C CA . MET B 1 34 ? 14.156 -20 -1.274 1 95.38 34 MET B CA 1
ATOM 1444 C C . MET B 1 34 ? 12.883 -19.469 -1.923 1 95.38 34 MET B C 1
ATOM 1446 O O . MET B 1 34 ? 11.852 -20.141 -1.941 1 95.38 34 MET B O 1
ATOM 1450 N N . TRP B 1 35 ? 12.922 -18.297 -2.416 1 95.38 35 TRP B N 1
ATOM 1451 C CA . TRP B 1 35 ? 11.797 -17.672 -3.096 1 95.38 35 TRP B CA 1
ATOM 1452 C C . TRP B 1 35 ? 11.391 -18.484 -4.328 1 95.38 35 TRP B C 1
ATOM 1454 O O . TRP B 1 35 ? 10.203 -18.766 -4.523 1 95.38 35 TRP B O 1
ATOM 1464 N N . ALA B 1 36 ? 12.367 -18.844 -5.117 1 93.31 36 ALA B N 1
ATOM 1465 C CA . ALA B 1 36 ? 12.102 -19.609 -6.328 1 93.31 36 ALA B CA 1
ATOM 1466 C C . ALA B 1 36 ? 11.453 -20.953 -6 1 93.31 36 ALA B C 1
ATOM 1468 O O . ALA B 1 36 ? 10.547 -21.391 -6.707 1 93.31 36 ALA B O 1
ATOM 1469 N N . ALA B 1 37 ? 11.953 -21.547 -4.992 1 94.06 37 ALA B N 1
ATOM 1470 C CA . ALA B 1 37 ? 11.398 -22.828 -4.566 1 94.06 37 ALA B CA 1
ATOM 1471 C C . ALA B 1 37 ? 9.93 -22.688 -4.168 1 94.06 37 ALA B C 1
ATOM 1473 O O . ALA B 1 37 ? 9.094 -23.516 -4.539 1 94.06 37 ALA B O 1
ATOM 1474 N N . GLU B 1 38 ? 9.594 -21.609 -3.459 1 94.19 38 GLU B N 1
ATOM 1475 C CA . GLU B 1 38 ? 8.219 -21.375 -3.023 1 94.19 38 GLU B CA 1
ATOM 1476 C C . GLU B 1 38 ? 7.324 -21.016 -4.203 1 94.19 38 GLU B C 1
ATOM 1478 O O . GLU B 1 38 ? 6.117 -21.281 -4.172 1 94.19 38 GLU B O 1
ATOM 1483 N N . MET B 1 39 ? 7.898 -20.484 -5.262 1 92.19 39 MET B N 1
ATOM 1484 C CA . MET B 1 39 ? 7.145 -20.109 -6.457 1 92.19 39 MET B CA 1
ATOM 1485 C C . MET B 1 39 ? 6.926 -21.312 -7.363 1 92.19 39 MET B C 1
ATOM 1487 O O . MET B 1 39 ? 6.152 -21.234 -8.32 1 92.19 39 MET B O 1
ATOM 1491 N N . GLY B 1 40 ? 7.668 -22.359 -7.039 1 90.31 40 GLY B N 1
ATOM 1492 C CA . GLY B 1 40 ? 7.555 -23.578 -7.828 1 90.31 40 GLY B CA 1
ATOM 1493 C C . GLY B 1 40 ? 8.328 -23.516 -9.133 1 90.31 40 GLY B C 1
ATOM 1494 O O . GLY B 1 40 ? 7.988 -24.219 -10.094 1 90.31 40 GLY B O 1
ATOM 1495 N N . PHE B 1 41 ? 9.266 -22.656 -9.219 1 87.69 41 PHE B N 1
ATOM 1496 C CA . PHE B 1 41 ? 10.094 -22.578 -10.414 1 87.69 41 PHE B CA 1
ATOM 1497 C C . PHE B 1 41 ? 11.102 -23.719 -10.461 1 87.69 41 PHE B C 1
ATOM 1499 O O . PHE B 1 41 ? 11.664 -24.094 -9.43 1 87.69 41 PHE B O 1
ATOM 1506 N N . PRO B 1 42 ? 11.172 -24.203 -11.609 1 84.62 42 PRO B N 1
ATOM 1507 C CA . PRO B 1 42 ? 12.188 -25.266 -11.719 1 84.62 42 PRO B CA 1
ATOM 1508 C C . PRO B 1 42 ? 13.602 -24.75 -11.43 1 84.62 42 PRO B C 1
ATOM 1510 O O . PRO B 1 42 ? 13.922 -23.594 -11.742 1 84.62 42 PRO B O 1
ATOM 1513 N N . GLN B 1 43 ? 14.391 -25.625 -10.812 1 77.25 43 GLN B N 1
ATOM 1514 C CA . GLN B 1 43 ? 15.742 -25.25 -10.406 1 77.25 43 GLN B CA 1
ATOM 1515 C C . GLN B 1 43 ? 16.609 -24.922 -11.617 1 77.25 43 GLN B C 1
ATOM 1517 O O . GLN B 1 43 ? 17.531 -24.109 -11.523 1 77.25 43 GLN B O 1
ATOM 1522 N N . ASP B 1 44 ? 16.25 -25.422 -12.664 1 78.25 44 ASP B N 1
ATOM 1523 C CA . ASP B 1 44 ? 17.078 -25.25 -13.859 1 78.25 44 ASP B CA 1
ATOM 1524 C C . ASP B 1 44 ? 16.5 -24.172 -14.773 1 78.25 44 ASP B C 1
ATOM 1526 O O . ASP B 1 44 ? 16.969 -24 -15.898 1 78.25 44 ASP B O 1
ATOM 1530 N N . MET B 1 45 ? 15.625 -23.531 -14.281 1 74 45 MET B N 1
ATOM 1531 C CA . MET B 1 45 ? 15.016 -22.5 -15.117 1 74 45 MET B CA 1
ATOM 1532 C C . MET B 1 45 ? 15.984 -21.359 -15.367 1 74 45 MET B C 1
ATOM 1534 O O . MET B 1 45 ? 16.641 -20.891 -14.438 1 74 45 MET B O 1
ATOM 1538 N N . LYS B 1 46 ? 16.266 -21.141 -16.641 1 73.06 46 LYS B N 1
ATOM 1539 C CA . LYS B 1 46 ? 17.109 -20 -17.016 1 73.06 46 LYS B CA 1
ATOM 1540 C C . LYS B 1 46 ? 16.266 -18.75 -17.219 1 73.06 46 LYS B C 1
ATOM 1542 O O . LYS B 1 46 ? 15.227 -18.781 -17.859 1 73.06 46 LYS B O 1
ATOM 1547 N N . PRO B 1 47 ? 16.812 -17.75 -16.609 1 73.44 47 PRO B N 1
ATOM 1548 C CA . PRO B 1 47 ? 16.062 -16.5 -16.75 1 73.44 47 PRO B CA 1
ATOM 1549 C C . PRO B 1 47 ? 16.016 -16 -18.188 1 73.44 47 PRO B C 1
ATOM 1551 O O . PRO B 1 47 ? 17.016 -16.078 -18.906 1 73.44 47 PRO B O 1
ATOM 1554 N N . ASP B 1 48 ? 14.828 -15.664 -18.656 1 83.06 48 ASP B N 1
ATOM 1555 C CA . ASP B 1 48 ? 14.656 -14.984 -19.938 1 83.06 48 ASP B CA 1
ATOM 1556 C C . ASP B 1 48 ? 15.016 -13.508 -19.828 1 83.06 48 ASP B C 1
ATOM 1558 O O . ASP B 1 48 ? 14.391 -12.773 -19.062 1 83.06 48 ASP B O 1
ATOM 1562 N N . GLN B 1 49 ? 15.977 -13.102 -20.609 1 84.56 49 GLN B N 1
ATOM 1563 C CA . GLN B 1 49 ? 16.5 -11.75 -20.484 1 84.56 49 GLN B CA 1
ATOM 1564 C C . GLN B 1 49 ? 15.414 -10.711 -20.781 1 84.56 49 GLN B C 1
ATOM 1566 O O . GLN B 1 49 ? 15.336 -9.68 -20.109 1 84.56 49 GLN B O 1
ATOM 1571 N N . LYS B 1 50 ? 14.719 -10.922 -21.812 1 89.19 50 LYS B N 1
ATOM 1572 C CA . LYS B 1 50 ? 13.656 -9.992 -22.172 1 89.19 50 LYS B CA 1
ATOM 1573 C C . LYS B 1 50 ? 12.633 -9.859 -21.047 1 89.19 50 LYS B C 1
ATOM 1575 O O . LYS B 1 50 ? 12.219 -8.75 -20.719 1 89.19 50 LYS B O 1
ATOM 1580 N N . GLN B 1 51 ? 12.258 -10.961 -20.516 1 87.12 51 GLN B N 1
ATOM 1581 C CA . GLN B 1 51 ? 11.312 -10.961 -19.422 1 87.12 51 GLN B CA 1
ATOM 1582 C C . GLN B 1 51 ? 11.891 -10.25 -18.188 1 87.12 51 GLN B C 1
ATOM 1584 O O . GLN B 1 51 ? 11.18 -9.516 -17.5 1 87.12 51 GLN B O 1
ATOM 1589 N N . MET B 1 52 ? 13.133 -10.445 -17.984 1 89.06 52 MET B N 1
ATOM 1590 C CA . MET B 1 52 ? 13.797 -9.828 -16.844 1 89.06 52 MET B CA 1
ATOM 1591 C C . MET B 1 52 ? 13.82 -8.305 -17 1 89.06 52 MET B C 1
ATOM 1593 O O . MET B 1 52 ? 13.562 -7.586 -16.031 1 89.06 52 MET B O 1
ATOM 1597 N N . MET B 1 53 ? 14.133 -7.832 -18.172 1 91.81 53 MET B N 1
ATOM 1598 C CA . MET B 1 53 ? 14.172 -6.391 -18.406 1 91.81 53 MET B CA 1
ATOM 1599 C C . MET B 1 53 ? 12.789 -5.77 -18.219 1 91.81 53 MET B C 1
ATOM 1601 O O . MET B 1 53 ? 12.672 -4.672 -17.672 1 91.81 53 MET B O 1
ATOM 1605 N N . LYS B 1 54 ? 11.828 -6.434 -18.703 1 92.62 54 LYS B N 1
ATOM 1606 C CA . LYS B 1 54 ? 10.461 -5.953 -18.516 1 92.62 54 LYS B CA 1
ATOM 1607 C C . LYS B 1 54 ? 10.102 -5.887 -17.047 1 92.62 54 LYS B C 1
ATOM 1609 O O . LYS B 1 54 ? 9.461 -4.93 -16.594 1 92.62 54 LYS B O 1
ATOM 1614 N N . SER B 1 55 ? 10.5 -6.945 -16.359 1 93.81 55 SER B N 1
ATOM 1615 C CA . SER B 1 55 ? 10.227 -6.988 -14.93 1 93.81 55 SER B CA 1
ATOM 1616 C C . SER B 1 55 ? 10.938 -5.859 -14.195 1 93.81 55 SER B C 1
ATOM 1618 O O . SER B 1 55 ? 10.359 -5.227 -13.305 1 93.81 55 SER B O 1
ATOM 1620 N N . LEU B 1 56 ? 12.148 -5.586 -14.633 1 94.06 56 LEU B N 1
ATOM 1621 C CA . LEU B 1 56 ? 12.914 -4.5 -14.031 1 94.06 56 LEU B CA 1
ATOM 1622 C C . LEU B 1 56 ? 12.258 -3.152 -14.305 1 94.06 56 LEU B C 1
ATOM 1624 O O . LEU B 1 56 ? 12.195 -2.297 -13.422 1 94.06 56 LEU B O 1
ATOM 1628 N N . ALA B 1 57 ? 11.82 -2.973 -15.438 1 96.56 57 ALA B N 1
ATOM 1629 C CA . ALA B 1 57 ? 11.164 -1.721 -15.805 1 96.56 57 ALA B CA 1
ATOM 1630 C C . ALA B 1 57 ? 9.93 -1.478 -14.945 1 96.56 57 ALA B C 1
ATOM 1632 O O . ALA B 1 57 ? 9.727 -0.374 -14.43 1 96.56 57 ALA B O 1
ATOM 1633 N N . LEU B 1 58 ? 9.109 -2.48 -14.805 1 97.12 58 LEU B N 1
ATOM 1634 C CA . LEU B 1 58 ? 7.902 -2.355 -13.992 1 97.12 58 LEU B CA 1
ATOM 1635 C C . LEU B 1 58 ? 8.258 -2.098 -12.531 1 97.12 58 LEU B C 1
ATOM 1637 O O . LEU B 1 58 ? 7.559 -1.355 -11.836 1 97.12 58 LEU B O 1
ATOM 1641 N N . MET B 1 59 ? 9.297 -2.748 -12.156 1 96.75 59 MET B N 1
ATOM 1642 C CA . MET B 1 59 ? 9.766 -2.535 -10.789 1 96.75 59 MET B CA 1
ATOM 1643 C C . MET B 1 59 ? 10.18 -1.084 -10.578 1 96.75 59 MET B C 1
ATOM 1645 O O . MET B 1 59 ? 9.852 -0.483 -9.555 1 96.75 59 MET B O 1
ATOM 1649 N N . VAL B 1 60 ? 10.867 -0.553 -11.508 1 98 60 VAL B N 1
ATOM 1650 C CA . VAL B 1 60 ? 11.344 0.824 -11.406 1 98 60 VAL B CA 1
ATOM 1651 C C . VAL B 1 60 ? 10.148 1.781 -11.422 1 98 60 VAL B C 1
ATOM 1653 O O . VAL B 1 60 ? 10.086 2.707 -10.609 1 98 60 VAL B O 1
ATOM 1656 N N . ILE B 1 61 ? 9.242 1.548 -12.297 1 98.44 61 ILE B N 1
ATOM 1657 C CA . ILE B 1 61 ? 8.047 2.377 -12.367 1 98.44 61 ILE B CA 1
ATOM 1658 C C . ILE B 1 61 ? 7.285 2.295 -11.047 1 98.44 61 ILE B C 1
ATOM 1660 O O . ILE B 1 61 ? 6.898 3.32 -10.484 1 98.44 61 ILE B O 1
ATOM 1664 N N . GLY B 1 62 ? 7.086 1.105 -10.578 1 98.56 62 GLY B N 1
ATOM 1665 C CA . GLY B 1 62 ? 6.402 0.917 -9.312 1 98.56 62 GLY B CA 1
ATOM 1666 C C . GLY B 1 62 ? 7.113 1.579 -8.148 1 98.56 62 GLY B C 1
ATOM 1667 O O . GLY B 1 62 ? 6.473 2.188 -7.285 1 98.56 62 GLY B O 1
ATOM 1668 N N . SER B 1 63 ? 8.391 1.435 -8.125 1 98.5 63 SER B N 1
ATOM 1669 C CA . SER B 1 63 ? 9.18 2.027 -7.047 1 98.5 63 SER B CA 1
ATOM 1670 C C . SER B 1 63 ? 9.102 3.551 -7.082 1 98.5 63 SER B C 1
ATOM 1672 O O . SER B 1 63 ? 9.125 4.203 -6.035 1 98.5 63 SER B O 1
ATOM 1674 N N . PHE B 1 64 ? 9.07 4.094 -8.227 1 98.69 64 PHE B N 1
ATOM 1675 C CA . PHE B 1 64 ? 8.922 5.539 -8.352 1 98.69 64 PHE B CA 1
ATOM 1676 C C . PHE B 1 64 ? 7.59 5.996 -7.762 1 98.69 64 PHE B C 1
ATOM 1678 O O . PHE B 1 64 ? 7.535 6.98 -7.023 1 98.69 64 PHE B O 1
ATOM 1685 N N . LEU B 1 65 ? 6.531 5.324 -8.164 1 98.75 65 LEU B N 1
ATOM 1686 C CA . LEU B 1 65 ? 5.219 5.648 -7.613 1 98.75 65 LEU B CA 1
ATOM 1687 C C . LEU B 1 65 ? 5.23 5.57 -6.09 1 98.75 65 LEU B C 1
ATOM 1689 O O . LEU B 1 65 ? 4.73 6.473 -5.414 1 98.75 65 LEU B O 1
ATOM 1693 N N . THR B 1 66 ? 5.836 4.527 -5.574 1 98.81 66 THR B N 1
ATOM 1694 C CA . THR B 1 66 ? 5.918 4.336 -4.129 1 98.81 66 THR B CA 1
ATOM 1695 C C . THR B 1 66 ? 6.715 5.461 -3.477 1 98.81 66 THR B C 1
ATOM 1697 O O . THR B 1 66 ? 6.27 6.055 -2.492 1 98.81 66 THR B O 1
ATOM 1700 N N . ALA B 1 67 ? 7.824 5.754 -4.039 1 98.62 67 ALA B N 1
ATOM 1701 C CA . ALA B 1 67 ? 8.672 6.805 -3.479 1 98.62 67 ALA B CA 1
ATOM 1702 C C . ALA B 1 67 ? 7.969 8.156 -3.516 1 98.62 67 ALA B C 1
ATOM 1704 O O . ALA B 1 67 ? 8.062 8.938 -2.568 1 98.62 67 ALA B O 1
ATOM 1705 N N . TYR B 1 68 ? 7.309 8.398 -4.594 1 98.06 68 TYR B N 1
ATOM 1706 C CA . TYR B 1 68 ? 6.609 9.664 -4.777 1 98.06 68 TYR B CA 1
ATOM 1707 C C . TYR B 1 68 ? 5.535 9.852 -3.713 1 98.06 68 TYR B C 1
ATOM 1709 O O . TYR B 1 68 ? 5.469 10.898 -3.064 1 98.06 68 TYR B O 1
ATOM 1717 N N . VAL B 1 69 ? 4.746 8.891 -3.539 1 98 69 VAL B N 1
ATOM 1718 C CA . VAL B 1 69 ? 3.648 8.984 -2.582 1 98 69 VAL B CA 1
ATOM 1719 C C . VAL B 1 69 ? 4.199 8.945 -1.158 1 98 69 VAL B C 1
ATOM 1721 O O . VAL B 1 69 ? 3.715 9.664 -0.28 1 98 69 VAL B O 1
ATOM 1724 N N . LEU B 1 70 ? 5.18 8.133 -0.908 1 98 70 LEU B N 1
ATOM 1725 C CA . LEU B 1 70 ? 5.781 8.039 0.418 1 98 70 LEU B CA 1
ATOM 1726 C C . LEU B 1 70 ? 6.41 9.367 0.824 1 98 70 LEU B C 1
ATOM 1728 O O . LEU B 1 70 ? 6.332 9.766 1.988 1 98 70 LEU B O 1
ATOM 1732 N N . ALA B 1 71 ? 7.023 10.062 -0.106 1 97.31 71 ALA B N 1
ATOM 1733 C CA . ALA B 1 71 ? 7.598 11.375 0.167 1 97.31 71 ALA B CA 1
ATOM 1734 C C . ALA B 1 71 ? 6.535 12.352 0.666 1 97.31 71 ALA B C 1
ATOM 1736 O O . ALA B 1 71 ? 6.766 13.102 1.617 1 97.31 71 ALA B O 1
ATOM 1737 N N . HIS B 1 72 ? 5.391 12.25 0.023 1 95.56 72 HIS B N 1
ATOM 1738 C CA . HIS B 1 72 ? 4.285 13.109 0.446 1 95.56 72 HIS B CA 1
ATOM 1739 C C . HIS B 1 72 ? 3.799 12.734 1.841 1 95.56 72 HIS B C 1
ATOM 1741 O O . HIS B 1 72 ? 3.49 13.609 2.652 1 95.56 72 HIS B O 1
ATOM 1747 N N . SER B 1 73 ? 3.758 11.5 2.096 1 94.62 73 SER B N 1
ATOM 1748 C CA . SER B 1 73 ? 3.324 11.016 3.402 1 94.62 73 SER B CA 1
ATOM 1749 C C . SER B 1 73 ? 4.293 11.445 4.5 1 94.62 73 SER B C 1
ATOM 1751 O O . SER B 1 73 ? 3.869 11.891 5.566 1 94.62 73 SER B O 1
ATOM 1753 N N . VAL B 1 74 ? 5.539 11.352 4.23 1 95.19 74 VAL B N 1
ATOM 1754 C CA . VAL B 1 74 ? 6.57 11.719 5.195 1 95.19 74 VAL B CA 1
ATOM 1755 C C . VAL B 1 74 ? 6.457 13.211 5.52 1 95.19 74 VAL B C 1
ATOM 1757 O O . VAL B 1 74 ? 6.496 13.602 6.688 1 95.19 74 VAL B O 1
ATOM 1760 N N . ASP B 1 75 ? 6.223 14.023 4.586 1 93.69 75 ASP B N 1
ATOM 1761 C CA . ASP B 1 75 ? 6.211 15.477 4.777 1 93.69 75 ASP B CA 1
ATOM 1762 C C . ASP B 1 75 ? 4.91 15.93 5.441 1 93.69 75 ASP B C 1
ATOM 1764 O O . ASP B 1 75 ? 4.902 16.891 6.203 1 93.69 75 ASP B O 1
ATOM 1768 N N . SER B 1 76 ? 3.855 15.219 5.16 1 92.25 76 SER B N 1
ATOM 1769 C CA . SER B 1 76 ? 2.564 15.633 5.699 1 92.25 76 SER B CA 1
ATOM 1770 C C . SER B 1 76 ? 2.537 15.516 7.219 1 92.25 76 SER B C 1
ATOM 1772 O O . SER B 1 76 ? 1.697 16.125 7.883 1 92.25 76 SER B O 1
ATOM 1774 N N . TRP B 1 77 ? 3.43 14.789 7.777 1 93.38 77 TRP B N 1
ATOM 1775 C CA . TRP B 1 77 ? 3.436 14.555 9.219 1 93.38 77 TRP B CA 1
ATOM 1776 C C . TRP B 1 77 ? 4.445 15.469 9.914 1 93.38 77 TRP B C 1
ATOM 1778 O O . TRP B 1 77 ? 4.664 15.359 11.117 1 93.38 77 TRP B O 1
ATOM 1788 N N . ARG B 1 78 ? 5.023 16.359 9.18 1 93.69 78 ARG B N 1
ATOM 1789 C CA . ARG B 1 78 ? 5.996 17.297 9.734 1 93.69 78 ARG B CA 1
ATOM 1790 C C . ARG B 1 78 ? 5.332 18.609 10.133 1 93.69 78 ARG B C 1
ATOM 1792 O O . ARG B 1 78 ? 4.699 19.266 9.297 1 93.69 78 ARG B O 1
ATOM 1799 N N . PRO B 1 79 ? 5.59 19.062 11.336 1 94.62 79 PRO B N 1
ATOM 1800 C CA . PRO B 1 79 ? 5.059 20.359 11.734 1 94.62 79 PRO B CA 1
ATOM 1801 C C . PRO B 1 79 ? 5.547 21.5 10.836 1 94.62 79 PRO B C 1
ATOM 1803 O O . PRO B 1 79 ? 4.793 22.422 10.547 1 94.62 79 PRO B O 1
ATOM 1806 N N . SER B 1 80 ? 6.754 21.422 10.406 1 93.19 80 SER B N 1
ATOM 1807 C CA . SER B 1 80 ? 7.32 22.469 9.57 1 93.19 80 SER B CA 1
ATOM 1808 C C . SER B 1 80 ? 6.578 22.578 8.242 1 93.19 80 SER B C 1
ATOM 1810 O O . SER B 1 80 ? 6.488 23.672 7.664 1 93.19 80 SER B O 1
ATOM 1812 N N . SER B 1 81 ? 6.039 21.469 7.738 1 93.56 81 SER B N 1
ATOM 1813 C CA . SER B 1 81 ? 5.273 21.484 6.496 1 93.56 81 SER B CA 1
ATOM 1814 C C . SER B 1 81 ? 3.973 22.266 6.66 1 93.56 81 SER B C 1
ATOM 1816 O O . SER B 1 81 ? 3.41 22.766 5.68 1 93.56 81 SER B O 1
ATOM 1818 N N . TRP B 1 82 ? 3.494 22.422 7.938 1 93.94 82 TRP B N 1
ATOM 1819 C CA . TRP B 1 82 ? 2.252 23.109 8.258 1 93.94 82 TRP B CA 1
ATOM 1820 C C . TRP B 1 82 ? 2.535 24.469 8.891 1 93.94 82 TRP B C 1
ATOM 1822 O O . TRP B 1 82 ? 1.611 25.172 9.305 1 93.94 82 TRP B O 1
ATOM 1832 N N . LYS B 1 83 ? 3.875 24.766 9.07 1 92.81 83 LYS B N 1
ATOM 1833 C CA . LYS B 1 83 ? 4.332 26.031 9.625 1 92.81 83 LYS B CA 1
ATOM 1834 C C . LYS B 1 83 ? 3.818 26.234 11.047 1 92.81 83 LYS B C 1
ATOM 1836 O O . LYS B 1 83 ? 3.387 27.328 11.422 1 92.81 83 LYS B O 1
ATOM 1841 N N . VAL B 1 84 ? 3.818 25.172 11.82 1 93.38 84 VAL B N 1
ATOM 1842 C CA . VAL B 1 84 ? 3.229 25.281 13.148 1 93.38 84 VAL B CA 1
ATOM 1843 C C . VAL B 1 84 ? 4.273 24.953 14.211 1 93.38 84 VAL B C 1
ATOM 1845 O O . VAL B 1 84 ? 3.988 25 15.406 1 93.38 84 VAL B O 1
ATOM 1848 N N . GLY B 1 85 ? 5.457 24.609 13.766 1 91.25 85 GLY B N 1
ATOM 1849 C CA . GLY B 1 85 ? 6.461 24.312 14.781 1 91.25 85 GLY B CA 1
ATOM 1850 C C . GLY B 1 85 ? 7.68 23.609 14.227 1 91.25 85 GLY B C 1
ATOM 1851 O O . GLY B 1 85 ? 7.848 23.5 13.016 1 91.25 85 GLY B O 1
ATOM 1852 N N . ALA B 1 86 ? 8.477 23.109 15.203 1 93.19 86 ALA B N 1
ATOM 1853 C CA . ALA B 1 86 ? 9.727 22.438 14.859 1 93.19 86 ALA B CA 1
ATOM 1854 C C . ALA B 1 86 ? 9.508 20.953 14.641 1 93.19 86 ALA B C 1
ATOM 1856 O O . ALA B 1 86 ? 8.648 20.344 15.273 1 93.19 86 ALA B O 1
ATOM 1857 N N . ASP B 1 87 ? 10.359 20.422 13.836 1 93.56 87 ASP B N 1
ATOM 1858 C CA . ASP B 1 87 ? 10.273 19 13.508 1 93.56 87 ASP B CA 1
ATOM 1859 C C . ASP B 1 87 ? 11 18.156 14.547 1 93.56 87 ASP B C 1
ATOM 1861 O O . ASP B 1 87 ? 11.938 18.625 15.195 1 93.56 87 ASP B O 1
ATOM 1865 N N . GLN B 1 88 ? 10.508 16.875 14.648 1 94.12 88 GLN B N 1
ATOM 1866 C CA . GLN B 1 88 ? 11.32 15.82 15.266 1 94.12 88 GLN B CA 1
ATOM 1867 C C . GLN B 1 88 ? 12.484 15.43 14.367 1 94.12 88 GLN B C 1
ATOM 1869 O O . GLN B 1 88 ? 12.57 15.867 13.219 1 94.12 88 GLN B O 1
ATOM 1874 N N . PRO B 1 89 ? 13.406 14.648 15.023 1 95.5 89 PRO B N 1
ATOM 1875 C CA . PRO B 1 89 ? 14.461 14.141 14.148 1 95.5 89 PRO B CA 1
ATOM 1876 C C . PRO B 1 89 ? 13.922 13.461 12.891 1 95.5 89 PRO B C 1
ATOM 1878 O O . PRO B 1 89 ? 12.898 12.773 12.953 1 95.5 89 PRO B O 1
ATOM 1881 N N . SER B 1 90 ? 14.633 13.703 11.812 1 94.62 90 SER B N 1
ATOM 1882 C CA . SER B 1 90 ? 14.164 13.266 10.5 1 94.62 90 SER B CA 1
ATOM 1883 C C . SER B 1 90 ? 13.883 11.773 10.484 1 94.62 90 SER B C 1
ATOM 1885 O O . SER B 1 90 ? 12.93 11.32 9.844 1 94.62 90 SER B O 1
ATOM 1887 N N . TRP B 1 91 ? 14.711 11.039 11.172 1 94.81 91 TRP B N 1
ATOM 1888 C CA . TRP B 1 91 ? 14.586 9.586 11.094 1 94.81 91 TRP B CA 1
ATOM 188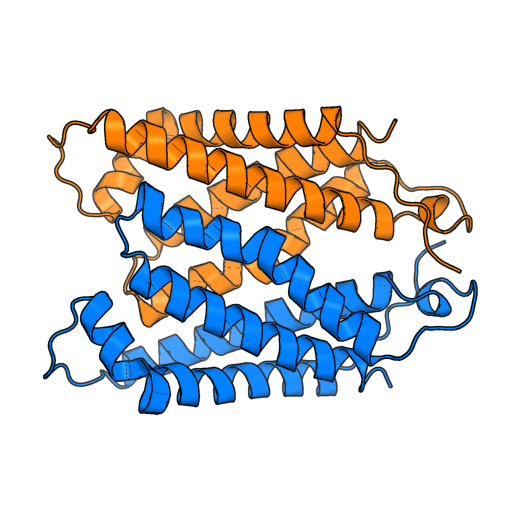9 C C . TRP B 1 91 ? 13.234 9.125 11.625 1 94.81 91 TRP B C 1
ATOM 1891 O O . TRP B 1 91 ? 12.711 8.102 11.195 1 94.81 91 TRP B O 1
ATOM 1901 N N . THR B 1 92 ? 12.664 9.82 12.562 1 96.5 92 THR B N 1
ATOM 1902 C CA . THR B 1 92 ? 11.375 9.445 13.141 1 96.5 92 THR B CA 1
ATOM 1903 C C . THR B 1 92 ? 10.289 9.438 12.07 1 96.5 92 THR B C 1
ATOM 1905 O O . THR B 1 92 ? 9.469 8.523 12.016 1 96.5 92 THR B O 1
ATOM 1908 N N . TYR B 1 93 ? 10.328 10.461 11.211 1 96.12 93 TYR B N 1
ATOM 1909 C CA . TYR B 1 93 ? 9.305 10.57 10.18 1 96.12 93 TYR B CA 1
ATOM 1910 C C . TYR B 1 93 ? 9.461 9.477 9.133 1 96.12 93 TYR B C 1
ATOM 1912 O O . TYR B 1 93 ? 8.477 8.898 8.68 1 96.12 93 TYR B O 1
ATOM 1920 N N . GLY B 1 94 ? 10.695 9.227 8.773 1 97.06 94 GLY B N 1
ATOM 1921 C CA . GLY B 1 94 ? 10.945 8.172 7.805 1 97.06 94 GLY B CA 1
ATOM 1922 C C . GLY B 1 94 ? 10.586 6.789 8.32 1 97.06 94 GLY B C 1
ATOM 1923 O O . GLY B 1 94 ? 9.93 6.016 7.625 1 97.06 94 GLY B O 1
ATOM 1924 N N . PHE B 1 95 ? 10.961 6.484 9.516 1 98 95 PHE B N 1
ATOM 1925 C CA . PHE B 1 95 ? 10.742 5.164 10.094 1 98 95 PHE B CA 1
ATOM 1926 C C . PHE B 1 95 ? 9.258 4.863 10.219 1 98 95 PHE B C 1
ATOM 1928 O O . PHE B 1 95 ? 8.797 3.807 9.781 1 98 95 PHE B O 1
ATOM 1935 N N . PHE B 1 96 ? 8.508 5.746 10.773 1 97.56 96 PHE B N 1
ATOM 1936 C CA . PHE B 1 96 ? 7.105 5.477 11.047 1 97.56 96 PHE B CA 1
ATOM 1937 C C . PHE B 1 96 ? 6.285 5.516 9.766 1 97.56 96 PHE B C 1
ATOM 1939 O O . PHE B 1 96 ? 5.305 4.777 9.625 1 97.56 96 PHE B O 1
ATOM 1946 N N . ALA B 1 97 ? 6.641 6.414 8.836 1 97.31 97 ALA B N 1
ATOM 1947 C CA . ALA B 1 97 ? 5.953 6.402 7.551 1 97.31 97 ALA B CA 1
ATOM 1948 C C . ALA B 1 97 ? 6.086 5.039 6.871 1 97.31 97 ALA B C 1
ATOM 1950 O O . ALA B 1 97 ? 5.102 4.496 6.363 1 97.31 97 ALA B O 1
ATOM 1951 N N . ALA B 1 98 ? 7.254 4.539 6.871 1 98.44 98 ALA B N 1
ATOM 1952 C CA . ALA B 1 98 ? 7.504 3.234 6.262 1 98.44 98 ALA B CA 1
ATOM 1953 C C . ALA B 1 98 ? 6.785 2.127 7.023 1 98.44 98 ALA B C 1
ATOM 1955 O O . ALA B 1 98 ? 6.172 1.246 6.418 1 98.44 98 ALA B O 1
ATOM 1956 N N . LEU B 1 99 ? 6.844 2.146 8.336 1 98.56 99 LEU B N 1
ATOM 1957 C CA . LEU B 1 99 ? 6.234 1.117 9.172 1 98.56 99 LEU B CA 1
ATOM 1958 C C . LEU B 1 99 ? 4.727 1.062 8.953 1 98.56 99 LEU B C 1
ATOM 1960 O O . LEU B 1 99 ? 4.168 -0.011 8.711 1 98.56 99 LEU B O 1
ATOM 1964 N N . PHE B 1 100 ? 4.082 2.17 9 1 98.25 100 PHE B N 1
ATOM 1965 C CA . PHE B 1 100 ? 2.629 2.195 8.891 1 98.25 100 PHE B CA 1
ATOM 1966 C C . PHE B 1 100 ? 2.188 1.887 7.461 1 98.25 100 PHE B C 1
ATOM 1968 O O . PHE B 1 100 ? 1.153 1.248 7.254 1 98.25 100 PHE B O 1
ATOM 1975 N N . THR B 1 101 ? 2.965 2.371 6.492 1 98.56 101 THR B N 1
ATOM 1976 C CA . THR B 1 101 ? 2.68 1.98 5.113 1 98.56 101 THR B CA 1
ATOM 1977 C C . THR B 1 101 ? 2.752 0.465 4.957 1 98.56 101 THR B C 1
ATOM 1979 O O . THR B 1 101 ? 1.886 -0.141 4.324 1 98.56 101 THR B O 1
ATOM 1982 N N . TRP B 1 102 ? 3.732 -0.048 5.566 1 98.81 102 TRP B N 1
ATOM 1983 C CA . TRP B 1 102 ? 3.953 -1.488 5.488 1 98.81 102 TRP B CA 1
ATOM 1984 C C . TRP B 1 102 ? 2.807 -2.25 6.145 1 98.81 102 TRP B C 1
ATOM 1986 O O . TRP B 1 102 ? 2.189 -3.117 5.52 1 98.81 102 TRP B O 1
ATOM 1996 N N . ILE B 1 103 ? 2.455 -1.946 7.355 1 98.56 103 ILE B N 1
ATOM 1997 C CA . ILE B 1 103 ? 1.456 -2.689 8.117 1 98.56 103 ILE B CA 1
ATOM 1998 C C . ILE B 1 103 ? 0.069 -2.436 7.531 1 98.56 103 ILE B C 1
ATOM 2000 O O . ILE B 1 103 ? -0.785 -3.326 7.531 1 98.56 103 ILE B O 1
ATOM 2004 N N . GLY B 1 104 ? -0.153 -1.322 6.988 1 98.56 104 GLY B N 1
ATOM 2005 C CA . GLY B 1 104 ? -1.495 -0.931 6.586 1 98.56 104 GLY B CA 1
ATOM 2006 C C . GLY B 1 104 ? -1.825 -1.309 5.156 1 98.56 104 GLY B C 1
ATOM 2007 O O . GLY B 1 104 ? -2.996 -1.469 4.805 1 98.56 104 GLY B O 1
ATOM 2008 N N . PHE B 1 105 ? -0.814 -1.415 4.363 1 98.62 105 PHE B N 1
ATOM 2009 C CA . PHE B 1 105 ? -1.147 -1.541 2.949 1 98.62 105 PHE B CA 1
ATOM 2010 C C . PHE B 1 105 ? -0.449 -2.748 2.334 1 98.62 105 PHE B C 1
ATOM 2012 O O . PHE B 1 105 ? -1.062 -3.514 1.586 1 98.62 105 PHE B O 1
ATOM 2019 N N . TYR B 1 106 ? 0.775 -3.02 2.701 1 98.62 106 TYR B N 1
ATOM 2020 C CA . TYR B 1 106 ? 1.492 -4.141 2.105 1 98.62 106 TYR B CA 1
ATOM 2021 C C . TYR B 1 106 ? 1.084 -5.457 2.756 1 98.62 106 TYR B C 1
ATOM 2023 O O . TYR B 1 106 ? 0.735 -6.414 2.064 1 98.62 106 TYR B O 1
ATOM 2031 N N . VAL B 1 107 ? 1.075 -5.441 4.066 1 98.62 107 VAL B N 1
ATOM 2032 C CA . VAL B 1 107 ? 0.774 -6.672 4.793 1 98.62 107 VAL B CA 1
ATOM 2033 C C . VAL B 1 107 ? -0.63 -7.152 4.434 1 98.62 107 VAL B C 1
ATOM 2035 O O . VAL B 1 107 ? -0.821 -8.32 4.074 1 98.62 107 VAL B O 1
ATOM 2038 N N . PRO B 1 108 ? -1.584 -6.258 4.422 1 98.06 108 PRO B N 1
ATOM 2039 C CA . PRO B 1 108 ? -2.93 -6.727 4.086 1 98.06 108 PRO B CA 1
ATOM 2040 C C . PRO B 1 108 ? -3.014 -7.316 2.678 1 98.06 108 PRO B C 1
ATOM 2042 O O . PRO B 1 108 ? -3.705 -8.312 2.463 1 98.06 108 PRO B O 1
ATOM 2045 N N . LEU B 1 109 ? -2.367 -6.691 1.782 1 97.25 109 LEU B N 1
ATOM 2046 C CA . LEU B 1 109 ? -2.396 -7.215 0.421 1 97.25 109 LEU B CA 1
ATOM 2047 C C . LEU B 1 109 ? -1.725 -8.586 0.352 1 97.25 109 LEU B C 1
ATOM 2049 O O . LEU B 1 109 ? -2.215 -9.484 -0.329 1 97.25 109 LEU B O 1
ATOM 2053 N N . LEU B 1 110 ? -0.671 -8.734 1.056 1 97.88 110 LEU B N 1
ATOM 2054 C CA . LEU B 1 110 ? 0.036 -10.008 1.068 1 97.88 110 LEU B CA 1
ATOM 2055 C C . LEU B 1 110 ? -0.794 -11.086 1.761 1 97.88 110 LEU B C 1
ATOM 2057 O O . LEU B 1 110 ? -0.684 -12.266 1.433 1 97.88 110 LEU B O 1
ATOM 2061 N N . PHE B 1 111 ? -1.591 -10.703 2.746 1 97.5 111 PHE B N 1
ATOM 2062 C CA . PHE B 1 111 ? -2.541 -11.641 3.328 1 97.5 111 PHE B CA 1
ATOM 2063 C C . PHE B 1 111 ? -3.426 -12.258 2.248 1 97.5 111 PHE B C 1
ATOM 2065 O O . PHE B 1 111 ? -3.771 -13.438 2.318 1 97.5 111 PHE B O 1
ATOM 2072 N N . GLY B 1 112 ? -3.783 -11.445 1.289 1 94.69 112 GLY B N 1
ATOM 2073 C CA . GLY B 1 112 ? -4.625 -11.922 0.202 1 94.69 112 GLY B CA 1
ATOM 2074 C C . GLY B 1 112 ? -3.971 -13.016 -0.625 1 94.69 112 GLY B C 1
ATOM 2075 O O . GLY B 1 112 ? -4.641 -13.953 -1.064 1 94.69 112 GLY B O 1
ATOM 2076 N N . SER B 1 113 ? -2.684 -12.844 -0.805 1 94.44 113 SER B N 1
ATOM 2077 C CA . SER B 1 113 ? -1.952 -13.852 -1.567 1 94.44 113 SER B CA 1
ATOM 2078 C C . SER B 1 113 ? -1.978 -15.203 -0.866 1 94.44 113 SER B C 1
ATOM 2080 O O . SER B 1 113 ? -2.09 -16.25 -1.517 1 94.44 113 SER B O 1
ATOM 2082 N N . VAL B 1 114 ? -1.915 -15.195 0.458 1 94.81 114 VAL B N 1
ATOM 2083 C CA . VAL B 1 114 ? -1.945 -16.438 1.23 1 94.81 114 VAL B CA 1
ATOM 2084 C C . VAL B 1 114 ? -3.373 -16.969 1.287 1 94.81 114 VAL B C 1
ATOM 2086 O O . VAL B 1 114 ? -3.607 -18.156 1.035 1 94.81 114 VAL B O 1
ATOM 2089 N N . SER B 1 115 ? -4.301 -16.156 1.457 1 93.19 115 SER B N 1
ATOM 2090 C CA . SER B 1 115 ? -5.676 -16.547 1.733 1 93.19 115 SER B CA 1
ATOM 2091 C C . SER B 1 115 ? -6.402 -16.953 0.455 1 93.19 115 SER B C 1
ATOM 2093 O O . SER B 1 115 ? -7.148 -17.938 0.443 1 93.19 115 SER B O 1
ATOM 2095 N N . TRP B 1 116 ? -6.168 -16.219 -0.61 1 92.19 116 TRP B N 1
ATOM 2096 C CA . TRP B 1 116 ? -7.027 -16.391 -1.774 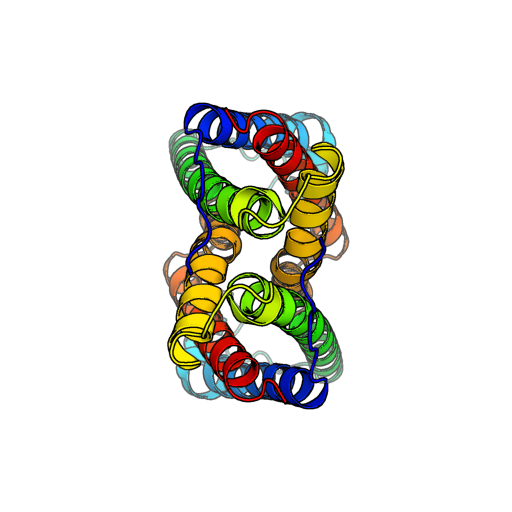1 92.19 116 TRP B CA 1
ATOM 2097 C C . TRP B 1 116 ? -6.25 -17 -2.938 1 92.19 116 TRP B C 1
ATOM 2099 O O . TRP B 1 116 ? -6.832 -17.656 -3.809 1 92.19 116 TRP B O 1
ATOM 2109 N N . GLU B 1 117 ? -4.945 -16.828 -2.883 1 91 117 GLU B N 1
ATOM 2110 C CA . GLU B 1 117 ? -4.16 -17.312 -4.016 1 91 117 GLU B CA 1
ATOM 2111 C C . GLU B 1 117 ? -3.383 -18.562 -3.65 1 91 117 GLU B C 1
ATOM 2113 O O . GLU B 1 117 ? -2.699 -19.156 -4.496 1 91 117 GLU B O 1
ATOM 2118 N N . GLY B 1 118 ? -3.367 -18.938 -2.398 1 90.94 118 GLY B N 1
ATOM 2119 C CA . GLY B 1 118 ? -2.793 -20.203 -1.966 1 90.94 118 GLY B CA 1
ATOM 2120 C C . GLY B 1 118 ? -1.282 -20.172 -1.841 1 90.94 118 GLY B C 1
ATOM 2121 O O . GLY B 1 118 ? -0.616 -21.203 -1.953 1 90.94 118 GLY B O 1
ATOM 2122 N N . LYS B 1 119 ? -0.733 -19 -1.686 1 94.25 119 LYS B N 1
ATOM 2123 C CA . LYS B 1 119 ? 0.707 -18.891 -1.467 1 94.25 119 LYS B CA 1
ATOM 2124 C C . LYS B 1 119 ? 1.08 -19.312 -0.046 1 94.25 119 LYS B C 1
ATOM 2126 O O . LYS B 1 119 ? 0.258 -19.219 0.868 1 94.25 119 LYS B O 1
ATOM 2131 N N . SER B 1 120 ? 2.293 -19.781 0.104 1 96.69 120 SER B N 1
ATOM 2132 C CA . SER B 1 120 ? 2.746 -20.281 1.397 1 96.69 120 SER B CA 1
ATOM 2133 C C . SER B 1 120 ? 3.064 -19.141 2.352 1 96.69 120 SER B C 1
ATOM 2135 O O . SER B 1 120 ? 3.367 -18.031 1.917 1 96.69 120 SER B O 1
ATOM 2137 N N . TRP B 1 121 ? 3.021 -19.453 3.646 1 97.25 121 TRP B N 1
ATOM 2138 C CA . TRP B 1 121 ? 3.402 -18.469 4.66 1 97.25 121 TRP B CA 1
ATOM 2139 C C . TRP B 1 121 ? 4.891 -18.156 4.578 1 97.25 121 TRP B C 1
ATOM 2141 O O . TRP B 1 121 ? 5.316 -17.047 4.914 1 97.25 121 TRP B O 1
ATOM 2151 N N . LYS B 1 122 ? 5.676 -19.062 4.168 1 98 122 LYS B N 1
ATOM 2152 C CA . LYS B 1 122 ? 7.098 -18.812 3.955 1 98 122 LYS B CA 1
ATOM 2153 C C . LYS B 1 122 ? 7.309 -17.719 2.912 1 98 122 LYS B C 1
ATOM 2155 O O . LYS B 1 122 ? 8.102 -16.797 3.121 1 98 122 LYS B O 1
ATOM 2160 N N . LEU B 1 123 ? 6.633 -17.891 1.852 1 97.25 123 LEU B N 1
ATOM 2161 C CA . LEU B 1 123 ? 6.695 -16.875 0.813 1 97.25 123 LEU B CA 1
ATOM 2162 C C . LEU B 1 123 ? 6.207 -15.523 1.343 1 97.25 123 LEU B C 1
ATOM 2164 O O . LEU B 1 123 ? 6.797 -14.484 1.041 1 97.25 123 LEU B O 1
ATOM 2168 N N . PHE B 1 124 ? 5.156 -15.586 2.119 1 98 124 PHE B N 1
ATOM 2169 C CA . PHE B 1 124 ? 4.641 -14.367 2.738 1 98 124 PHE B CA 1
ATOM 2170 C C . PHE B 1 124 ? 5.73 -13.656 3.529 1 98 124 PHE B C 1
ATOM 2172 O O . PHE B 1 124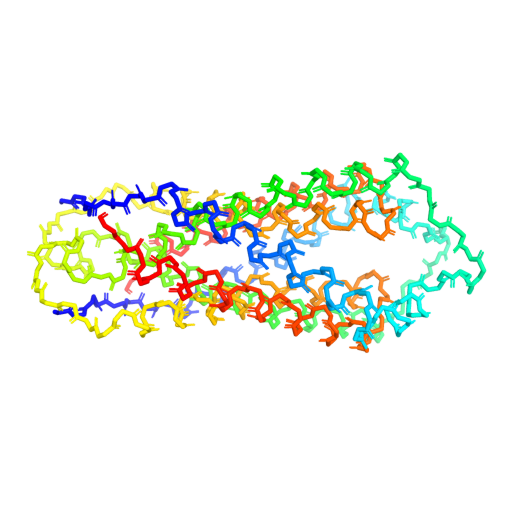 ? 5.941 -12.453 3.361 1 98 124 PHE B O 1
ATOM 2179 N N . PHE B 1 125 ? 6.406 -14.32 4.352 1 98.44 125 PHE B N 1
ATOM 2180 C CA . PHE B 1 125 ? 7.391 -13.695 5.234 1 98.44 125 PHE B CA 1
ATOM 2181 C C . PHE B 1 125 ? 8.586 -13.195 4.438 1 98.44 125 PHE B C 1
ATOM 2183 O O . PHE B 1 125 ? 9.156 -12.148 4.754 1 98.44 125 PHE B O 1
ATOM 2190 N N . ILE B 1 126 ? 8.969 -13.875 3.41 1 98.19 126 ILE B N 1
ATOM 2191 C CA . ILE B 1 126 ? 10.07 -13.422 2.557 1 98.19 126 ILE B CA 1
ATOM 2192 C C . ILE B 1 126 ? 9.703 -12.094 1.904 1 98.19 126 ILE B C 1
ATOM 2194 O O . ILE B 1 126 ? 10.461 -11.125 1.979 1 98.19 126 ILE B O 1
ATOM 2198 N N . ASN B 1 127 ? 8.516 -12.117 1.317 1 98.12 127 ASN B N 1
ATOM 2199 C CA . ASN B 1 127 ? 8.086 -10.922 0.614 1 98.12 127 ASN B CA 1
ATOM 2200 C C . ASN B 1 127 ? 7.801 -9.773 1.583 1 98.12 127 ASN B C 1
ATOM 2202 O O . ASN B 1 127 ? 8.18 -8.625 1.324 1 98.12 127 ASN B O 1
ATOM 2206 N N . ALA B 1 128 ? 7.133 -10.07 2.65 1 98.62 128 ALA B N 1
ATOM 2207 C CA . ALA B 1 128 ? 6.812 -9.031 3.631 1 98.62 128 ALA B CA 1
ATOM 2208 C C . ALA B 1 128 ? 8.086 -8.391 4.184 1 98.62 128 ALA B C 1
ATOM 2210 O O . ALA B 1 128 ? 8.148 -7.172 4.344 1 98.62 128 ALA B O 1
ATOM 2211 N N . ALA B 1 129 ? 9.023 -9.211 4.516 1 98.69 129 ALA B N 1
ATOM 2212 C CA . ALA B 1 129 ? 10.289 -8.688 5.035 1 98.69 129 ALA B CA 1
ATOM 2213 C C . ALA B 1 129 ? 11 -7.832 3.992 1 98.69 129 ALA B C 1
ATOM 2215 O O . ALA B 1 129 ? 11.57 -6.785 4.316 1 98.69 129 ALA B O 1
ATOM 2216 N N . TYR B 1 130 ? 10.984 -8.242 2.793 1 98.44 130 TYR B N 1
ATOM 2217 C CA . TYR B 1 130 ? 11.586 -7.461 1.719 1 98.44 130 TYR B CA 1
ATOM 2218 C C . TYR B 1 130 ? 10.961 -6.07 1.645 1 98.44 130 TYR B C 1
ATOM 2220 O O . TYR B 1 130 ? 11.672 -5.066 1.599 1 98.44 130 TYR B O 1
ATOM 2228 N N . TYR B 1 131 ? 9.648 -6.066 1.594 1 98.56 131 TYR B N 1
ATOM 2229 C CA . TYR B 1 131 ? 8.961 -4.785 1.443 1 98.56 131 TYR B CA 1
ATOM 2230 C C . TYR B 1 131 ? 9.203 -3.896 2.656 1 98.56 131 TYR B C 1
ATOM 2232 O O . TYR B 1 131 ? 9.297 -2.672 2.529 1 98.56 131 TYR B O 1
ATOM 2240 N N . PHE B 1 132 ? 9.25 -4.508 3.828 1 98.81 132 PHE B N 1
ATOM 2241 C CA . PHE B 1 132 ? 9.539 -3.729 5.023 1 98.81 132 PHE B CA 1
ATOM 2242 C C . PHE B 1 132 ? 10.906 -3.062 4.922 1 98.81 132 PHE B C 1
ATOM 2244 O O . PHE B 1 132 ? 11.031 -1.854 5.137 1 98.81 132 PHE B O 1
ATOM 2251 N N . VAL B 1 133 ? 11.922 -3.824 4.605 1 98.81 133 VAL B N 1
ATOM 2252 C CA . VAL B 1 133 ? 13.289 -3.322 4.516 1 98.81 133 VAL B CA 1
ATOM 2253 C C . VAL B 1 133 ? 13.375 -2.266 3.416 1 98.81 133 VAL B C 1
ATOM 2255 O O . VAL B 1 133 ? 13.992 -1.213 3.607 1 98.81 133 VAL B O 1
ATOM 2258 N N . SER B 1 134 ? 12.781 -2.529 2.289 1 98.69 134 SER B N 1
ATOM 2259 C CA . SER B 1 134 ? 12.82 -1.604 1.163 1 98.69 134 SER B CA 1
ATOM 2260 C C . SER B 1 134 ? 12.133 -0.287 1.508 1 98.69 134 SER B C 1
ATOM 2262 O O . SER B 1 134 ? 12.656 0.79 1.212 1 98.69 134 SER B O 1
ATOM 2264 N N . LEU B 1 135 ? 11 -0.372 2.127 1 98.69 135 LEU B N 1
ATOM 2265 C CA . LEU B 1 135 ? 10.266 0.826 2.521 1 98.69 135 LEU B CA 1
ATOM 2266 C C . LEU B 1 135 ? 11.039 1.62 3.566 1 98.69 135 LEU B C 1
ATOM 2268 O O . LEU B 1 135 ? 11.055 2.854 3.535 1 98.69 135 LEU B O 1
ATOM 2272 N N . GLN B 1 136 ? 11.617 0.867 4.484 1 98.81 136 GLN B N 1
ATOM 2273 C CA . GLN B 1 136 ? 12.414 1.543 5.504 1 98.81 136 GLN B CA 1
ATOM 2274 C C . GLN B 1 136 ? 13.578 2.305 4.879 1 98.81 136 GLN B C 1
ATOM 2276 O O . GLN B 1 136 ? 13.828 3.459 5.23 1 98.81 136 GLN B O 1
ATOM 2281 N N . ALA B 1 137 ? 14.281 1.674 4.008 1 98.75 137 ALA B N 1
ATOM 2282 C CA . ALA B 1 137 ? 15.398 2.338 3.332 1 98.75 137 ALA B CA 1
ATOM 2283 C C . ALA B 1 137 ? 14.922 3.576 2.576 1 98.75 137 ALA B C 1
ATOM 2285 O O . ALA B 1 137 ? 15.508 4.652 2.707 1 98.75 137 ALA B O 1
ATOM 2286 N N . MET B 1 138 ? 13.898 3.432 1.837 1 98.44 138 MET B N 1
ATOM 2287 C CA . MET B 1 138 ? 13.344 4.535 1.057 1 98.44 138 MET B CA 1
ATOM 2288 C C . MET B 1 138 ? 12.859 5.656 1.969 1 98.44 138 MET B C 1
ATOM 2290 O O . MET B 1 138 ? 13.156 6.828 1.726 1 98.44 138 MET B O 1
ATOM 2294 N N . GLY B 1 139 ? 12.094 5.262 2.99 1 98 139 GLY B N 1
ATOM 2295 C CA . GLY B 1 139 ? 11.594 6.242 3.938 1 98 139 GLY B CA 1
ATOM 2296 C C . GLY B 1 139 ? 12.695 7.047 4.598 1 98 139 GLY B C 1
ATOM 2297 O O . GLY B 1 139 ? 12.578 8.266 4.758 1 98 139 GLY B O 1
ATOM 2298 N N . MET B 1 140 ? 13.789 6.359 4.961 1 98.06 140 MET B N 1
ATOM 2299 C CA . MET B 1 140 ? 14.914 7.035 5.605 1 98.06 140 MET B CA 1
ATOM 2300 C C . MET B 1 140 ? 15.586 8 4.641 1 98.06 140 MET B C 1
ATOM 2302 O O . MET B 1 140 ? 15.953 9.117 5.027 1 98.06 140 MET B O 1
ATOM 2306 N N . ILE B 1 141 ? 15.758 7.605 3.461 1 98.12 141 ILE B N 1
ATOM 2307 C CA . ILE B 1 141 ? 16.359 8.461 2.445 1 98.12 141 ILE B CA 1
ATOM 2308 C C . ILE B 1 141 ? 15.5 9.703 2.234 1 98.12 141 ILE B C 1
ATOM 2310 O O . ILE B 1 141 ? 16.016 10.828 2.256 1 98.12 141 ILE B O 1
ATOM 2314 N N . LEU B 1 142 ? 14.219 9.547 2.092 1 97.38 142 LEU B N 1
ATOM 2315 C CA . LEU B 1 142 ? 13.289 10.641 1.819 1 97.38 142 LEU B CA 1
ATOM 2316 C C . LEU B 1 142 ? 13.219 11.602 3.002 1 97.38 142 LEU B C 1
ATOM 2318 O O . LEU B 1 142 ? 13.078 12.812 2.816 1 97.38 142 LEU B O 1
ATOM 2322 N N . ALA B 1 143 ? 13.273 11 4.172 1 96.19 143 ALA B N 1
ATOM 2323 C CA . ALA B 1 143 ? 13.164 11.836 5.367 1 96.19 143 ALA B CA 1
ATOM 2324 C C . ALA B 1 143 ? 14.422 12.672 5.57 1 96.19 143 ALA B C 1
ATOM 2326 O O . ALA B 1 143 ? 14.352 13.82 6.016 1 96.19 143 ALA B O 1
ATOM 2327 N N . HIS B 1 144 ? 15.586 12.117 5.258 1 94.44 144 HIS B N 1
ATOM 2328 C CA . HIS B 1 144 ? 16.844 12.797 5.516 1 94.44 144 HIS B CA 1
ATOM 2329 C C . HIS B 1 144 ? 17.172 13.781 4.395 1 94.44 144 HIS B C 1
ATOM 2331 O O . HIS B 1 144 ? 17.812 14.812 4.637 1 94.44 144 HIS B O 1
ATOM 2337 N N . TRP B 1 145 ? 16.938 13.414 3.246 1 89.44 145 TRP B N 1
ATOM 2338 C CA . TRP B 1 145 ? 17.219 14.273 2.096 1 89.44 145 TRP B CA 1
ATOM 2339 C C . TRP B 1 145 ? 15.977 15.062 1.692 1 89.44 145 TRP B C 1
ATOM 2341 O O . TRP B 1 145 ? 15.375 14.805 0.645 1 89.44 145 TRP B O 1
ATOM 2351 N N . ARG B 1 146 ? 15.555 15.883 2.631 1 76.5 146 ARG B N 1
ATOM 2352 C CA . ARG B 1 146 ? 14.398 16.734 2.387 1 76.5 146 ARG B CA 1
ATOM 2353 C C . ARG B 1 146 ? 14.805 18.047 1.719 1 76.5 146 ARG B C 1
ATOM 2355 O O . ARG B 1 146 ? 13.953 18.828 1.312 1 76.5 146 ARG B O 1
ATOM 2362 N N . ALA B 1 147 ? 15.953 18.422 1.033 1 55.09 147 ALA B N 1
ATOM 2363 C CA . ALA B 1 147 ? 16.422 19.75 0.679 1 55.09 147 ALA B CA 1
ATOM 2364 C C . ALA B 1 147 ? 15.312 20.594 0.059 1 55.09 147 ALA B C 1
ATOM 2366 O O . ALA B 1 147 ? 14.352 20.047 -0.494 1 55.09 147 ALA B O 1
#

Foldseek 3Di:
DAFAQQDDVVLLLVLLVLLVVLVCCLCPPNCVVVLCVLVVHDPPDDDDPVVVVVVVVVSSVVSSVVLVVLLVQLRVPAVVRVPNDHGDPLLVSLLVSLVCCLVPPVLVVLVCCVPPVVGDVVNSVSVSVSSSVSSSVSSSSSSVPRD/DAFAQQDDVVLLLVLLVLLVVLVCCLCPPNCVVVLCVLVVHDPPDDDDPVVVVVVVVVSSVVSSVVLVVLLVQLLVPAVVRVPNDHGDPLLVSLLVSLVCCLVPPVLVVLVCCVPPVVGDVSNSVSVSVSSSVSSSVSSRSSSVPRD